Protein AF-A0A1V5AGN4-F1 (afdb_monomer_lite)

Foldseek 3Di:
DVVVVVVVVVVVVPDPDPPQPVVVVVQVQQVVWFDLPDDLVNVQVSVVVVPWPWDRDDAWIWTQDPVRQIKIWGAQPPHGRGIFIGSDPPVPPDDGDDRDDPQQKDFFDFAAADPPPVQVVVLQVQDDPLQDPPPPQLVLQVVSLVSLVVVVWQKKKAKAQPPDVSLIHIWMWTADPVDPRHTWTQTNHPGTDDDSVSRTHRIMGRDSVCCCVVPVCNVVD

Secondary structure (DSSP, 8-state):
-HHHHHHHHHHGGG----S-SHHHHHHHHHHT---TT--HHHHHHHHHHTT-EEEE-SSSEEEE-TTS-EEEEEET-SSTTSEEEESS-TTSSPPPP-PPPTTSEEES-B-EEP--HHHHHHHTTS-PSPSS-TT-HHHHHHHHHHHHHHTT--EEEEEETTHHHHT-EEEEEEE-SSSTTEEEEEETTTEEE--GGGGB-SEEESSGGGHHHH-GGGGG-

Structure (mmCIF, N/CA/C/O backbone):
data_AF-A0A1V5AGN4-F1
#
_entry.id   AF-A0A1V5AGN4-F1
#
loop_
_atom_site.group_PDB
_atom_site.id
_atom_site.type_symbol
_atom_site.label_atom_id
_atom_site.label_alt_id
_atom_site.label_comp_id
_atom_site.label_asym_id
_atom_site.label_entity_id
_atom_site.label_seq_id
_atom_site.pdbx_PDB_ins_code
_atom_site.Cartn_x
_atom_site.Cartn_y
_atom_site.Cartn_z
_atom_site.occupancy
_atom_site.B_iso_or_equiv
_atom_site.auth_seq_id
_atom_site.auth_comp_id
_atom_site.auth_asym_id
_atom_site.auth_atom_id
_atom_site.pdbx_PDB_model_num
ATOM 1 N N . MET A 1 1 ? -26.025 30.180 -28.715 1.00 48.62 1 MET A N 1
ATOM 2 C CA . MET A 1 1 ? -25.976 28.930 -27.917 1.00 48.62 1 MET A CA 1
ATOM 3 C C . MET A 1 1 ? -25.219 27.765 -28.572 1.00 48.62 1 MET A C 1
ATOM 5 O O . MET A 1 1 ? -24.959 26.801 -27.875 1.00 48.62 1 MET A O 1
ATOM 9 N N . LYS A 1 2 ? -24.817 27.816 -29.857 1.00 41.62 2 LYS A N 1
ATOM 10 C CA . LYS A 1 2 ? -24.057 26.714 -30.495 1.00 41.62 2 LYS A CA 1
ATOM 11 C C . LYS A 1 2 ? -22.531 26.795 -30.300 1.00 41.62 2 LYS A C 1
ATOM 13 O O . LYS A 1 2 ? -21.886 25.765 -30.193 1.00 41.62 2 LYS A O 1
ATOM 18 N N . ALA A 1 3 ? -21.967 28.001 -30.183 1.00 48.69 3 ALA A N 1
ATOM 19 C CA . ALA A 1 3 ? -20.520 28.193 -30.016 1.00 48.69 3 ALA A CA 1
ATOM 20 C C . ALA A 1 3 ? -19.990 27.753 -28.634 1.00 48.69 3 ALA A C 1
ATOM 22 O O . ALA A 1 3 ? -18.907 27.189 -28.545 1.00 48.69 3 ALA A O 1
ATOM 23 N N . ALA A 1 4 ? -20.777 27.940 -27.566 1.00 50.78 4 ALA A N 1
ATOM 24 C CA . ALA A 1 4 ? -20.391 27.530 -26.212 1.00 50.78 4 ALA A CA 1
ATOM 25 C C . ALA A 1 4 ? -20.330 25.998 -26.050 1.00 50.78 4 ALA A C 1
ATOM 27 O O . ALA A 1 4 ? -19.447 25.489 -25.372 1.00 50.78 4 ALA A O 1
ATOM 28 N N . ALA A 1 5 ? -21.219 25.260 -26.725 1.00 51.66 5 ALA A N 1
ATOM 29 C CA . ALA A 1 5 ? -21.225 23.797 -26.698 1.00 51.66 5 ALA A CA 1
ATOM 30 C C . ALA A 1 5 ? -20.001 23.185 -27.407 1.00 51.66 5 ALA A C 1
ATOM 32 O O . ALA A 1 5 ? -19.501 22.149 -26.984 1.00 51.66 5 ALA A O 1
ATOM 33 N N . ILE A 1 6 ? -19.487 23.848 -28.450 1.00 52.97 6 ILE A N 1
ATOM 34 C CA . ILE A 1 6 ? -18.295 23.397 -29.185 1.00 52.97 6 ILE A CA 1
ATOM 35 C C . ILE A 1 6 ? -17.024 23.631 -28.354 1.00 52.97 6 ILE A C 1
ATOM 37 O O . ILE A 1 6 ? -16.138 22.782 -28.345 1.00 52.97 6 ILE A O 1
ATOM 41 N N . LEU A 1 7 ? -16.953 24.732 -27.595 1.00 50.25 7 LEU A N 1
ATOM 42 C CA . LEU A 1 7 ? -15.796 25.025 -26.742 1.00 50.25 7 LEU A CA 1
ATOM 43 C C . LEU A 1 7 ? -15.669 24.049 -25.556 1.00 50.25 7 LEU A C 1
ATOM 45 O O . LEU A 1 7 ? -14.560 23.658 -25.205 1.00 50.25 7 LEU A O 1
ATOM 49 N N . VAL A 1 8 ? -16.795 23.611 -24.979 1.00 55.81 8 VAL A N 1
ATOM 50 C CA . VAL A 1 8 ? -16.820 22.601 -23.902 1.00 55.81 8 VAL A CA 1
ATOM 51 C C . VAL A 1 8 ? -16.402 21.217 -24.417 1.00 55.81 8 VAL A C 1
ATOM 53 O O . VAL A 1 8 ? -15.710 20.489 -23.712 1.00 55.81 8 VAL A O 1
ATOM 56 N N . LEU A 1 9 ? -16.749 20.873 -25.663 1.00 44.41 9 LEU A N 1
ATOM 57 C CA . LEU A 1 9 ? -16.369 19.593 -26.269 1.00 44.41 9 LEU A CA 1
ATOM 58 C C . LEU A 1 9 ? -14.861 19.508 -26.569 1.00 44.41 9 LEU A C 1
ATOM 60 O O . LEU A 1 9 ? -14.274 18.441 -26.444 1.00 44.41 9 LEU A O 1
ATOM 64 N N . ILE A 1 10 ? -14.224 20.633 -26.915 1.00 53.59 10 ILE A N 1
ATOM 65 C CA . ILE A 1 10 ? -12.774 20.698 -27.165 1.00 53.59 10 ILE A CA 1
ATOM 66 C C . ILE A 1 10 ? -11.984 20.612 -25.851 1.00 53.59 10 ILE A C 1
ATOM 68 O O . ILE A 1 10 ? -10.941 19.970 -25.814 1.00 53.59 10 ILE A O 1
ATOM 72 N N . PHE A 1 11 ? -12.492 21.185 -24.755 1.00 45.25 11 PHE A N 1
ATOM 73 C CA . PHE A 1 11 ? -11.824 21.124 -23.447 1.00 45.25 11 PHE A CA 1
ATOM 74 C C . PHE A 1 11 ? -11.845 19.717 -22.819 1.00 45.25 11 PHE A C 1
ATOM 76 O O . PHE A 1 11 ? -10.949 19.374 -22.053 1.00 45.25 11 PHE A O 1
ATOM 83 N N . LEU A 1 12 ? -12.824 18.878 -23.180 1.00 44.38 12 LEU A N 1
ATOM 84 C CA . LEU A 1 12 ? -12.911 17.477 -22.742 1.00 44.38 12 LEU A CA 1
ATOM 85 C C . LEU A 1 12 ? -11.921 16.544 -23.461 1.00 44.38 12 LEU A C 1
ATOM 87 O O . LEU A 1 12 ? -11.665 15.449 -22.969 1.00 44.38 12 LEU A O 1
ATOM 91 N N . LEU A 1 13 ? -11.343 16.968 -24.591 1.00 40.75 13 LEU A N 1
ATOM 92 C CA . LEU A 1 13 ? -10.342 16.193 -25.340 1.00 40.75 13 LEU A CA 1
ATOM 93 C C . LEU A 1 13 ? -8.904 16.405 -24.833 1.00 40.75 13 LEU A C 1
ATOM 95 O O . LEU A 1 13 ? -7.994 15.732 -25.303 1.00 40.75 13 LEU A O 1
ATOM 99 N N . PHE A 1 14 ? -8.703 17.309 -23.869 1.00 42.97 14 PHE A N 1
ATOM 100 C CA . PHE A 1 14 ? -7.410 17.573 -23.227 1.00 42.97 14 PHE A CA 1
ATOM 101 C C . PHE A 1 14 ? -7.382 17.120 -21.764 1.00 42.97 14 PHE A C 1
ATOM 103 O O . PHE A 1 14 ? -6.672 17.701 -20.943 1.00 42.97 14 PHE A O 1
ATOM 110 N N . LEU A 1 15 ? -8.155 16.089 -21.412 1.00 38.06 15 LEU A N 1
ATOM 111 C CA . LEU A 1 15 ? -7.886 15.373 -20.171 1.00 38.06 15 LEU A CA 1
ATOM 112 C C . LEU A 1 15 ? -6.571 14.604 -20.366 1.00 38.06 15 LEU A C 1
ATOM 114 O O . LEU A 1 15 ? -6.508 13.781 -21.281 1.00 38.06 15 LEU A O 1
ATOM 118 N N . PRO A 1 16 ? -5.523 14.850 -19.559 1.00 38.59 16 PRO A N 1
ATOM 119 C CA . PRO A 1 16 ? -4.379 13.958 -19.539 1.00 38.59 16 PRO A CA 1
ATOM 120 C C . PRO A 1 16 ? -4.891 12.597 -19.063 1.00 38.59 16 PRO A C 1
ATOM 122 O O . PRO A 1 16 ? -5.257 12.424 -17.899 1.00 38.59 16 PRO A O 1
ATOM 125 N N . VAL A 1 17 ? -4.986 11.646 -19.992 1.00 39.00 17 VAL A N 1
ATOM 126 C CA . VAL A 1 17 ? -5.093 10.232 -19.646 1.00 39.00 17 VAL A CA 1
ATOM 127 C C . VAL A 1 17 ? -3.820 9.909 -18.878 1.00 39.00 17 VAL A C 1
ATOM 129 O O . VAL A 1 17 ? -2.717 10.149 -19.358 1.00 39.00 17 VAL A O 1
ATOM 132 N N . SER A 1 18 ? -3.996 9.463 -17.641 1.00 40.19 18 SER A N 1
ATOM 133 C CA . SER A 1 18 ? -2.929 8.959 -16.786 1.00 40.19 18 SER A CA 1
ATOM 134 C C . SER A 1 18 ? -2.125 7.895 -17.541 1.00 40.19 18 SER A C 1
ATOM 136 O O . SER A 1 18 ? -2.637 6.809 -17.803 1.00 40.19 18 SER A O 1
ATOM 138 N N . ASP A 1 19 ? -0.882 8.226 -17.883 1.00 46.91 19 ASP A N 1
ATOM 139 C CA . ASP A 1 19 ? 0.072 7.407 -18.639 1.00 46.91 19 ASP A CA 1
ATOM 140 C C . ASP A 1 19 ? 0.702 6.339 -17.729 1.00 46.91 19 ASP A C 1
ATOM 142 O O . ASP A 1 19 ? 1.821 6.474 -17.238 1.00 46.91 19 ASP A O 1
ATOM 146 N N . GLY A 1 20 ? -0.100 5.330 -17.386 1.00 49.19 20 GLY A N 1
ATOM 147 C CA . GLY A 1 20 ? 0.348 4.138 -16.655 1.00 49.19 20 GLY A CA 1
ATOM 148 C C . GLY A 1 20 ? -0.384 2.863 -17.080 1.00 49.19 20 GLY A C 1
ATOM 149 O O . GLY A 1 20 ? -0.414 1.891 -16.327 1.00 49.19 20 GLY A O 1
ATOM 150 N N . GLY A 1 21 ? -1.057 2.899 -18.236 1.00 62.41 21 GLY A N 1
ATOM 151 C CA . GLY A 1 21 ? -1.807 1.766 -18.780 1.00 62.41 21 GLY A CA 1
ATOM 152 C C . GLY A 1 21 ? -0.922 0.823 -19.590 1.00 62.41 21 GLY A C 1
ATOM 153 O O . GLY A 1 21 ? -0.909 -0.374 -19.325 1.00 62.41 21 GLY A O 1
ATOM 154 N N . GLU A 1 22 ? -0.135 1.364 -20.525 1.00 74.12 22 GLU A N 1
ATOM 155 C CA . GLU A 1 22 ? 0.628 0.559 -21.487 1.00 74.12 22 GLU A CA 1
ATOM 156 C C . GLU A 1 22 ? 1.729 -0.281 -20.815 1.00 74.12 22 GLU A C 1
ATOM 158 O O . GLU A 1 22 ? 1.924 -1.436 -21.194 1.00 74.12 22 GLU A O 1
ATOM 163 N N . GLU A 1 23 ? 2.401 0.237 -19.777 1.00 79.44 23 GLU A N 1
ATOM 164 C CA . GLU A 1 23 ? 3.402 -0.516 -19.007 1.00 79.44 23 GLU A CA 1
ATOM 165 C C . GLU A 1 23 ? 2.787 -1.666 -18.213 1.00 79.44 23 GLU A C 1
ATOM 167 O O . GLU A 1 23 ? 3.353 -2.758 -18.152 1.00 79.44 23 GLU A O 1
ATOM 172 N N . ASN A 1 24 ? 1.635 -1.421 -17.587 1.00 72.88 24 ASN A N 1
ATOM 173 C CA . ASN A 1 24 ? 0.934 -2.427 -16.801 1.00 72.88 24 ASN A CA 1
ATOM 174 C C . ASN A 1 24 ? 0.349 -3.519 -17.708 1.00 72.88 24 ASN A C 1
ATOM 176 O O . ASN A 1 24 ? 0.437 -4.698 -17.375 1.00 72.88 24 ASN A O 1
ATOM 180 N N . ASP A 1 25 ? -0.191 -3.143 -18.867 1.00 80.12 25 ASP A N 1
ATOM 181 C CA . ASP A 1 25 ? -0.693 -4.086 -19.868 1.00 80.12 25 ASP A CA 1
ATOM 182 C C . ASP A 1 25 ? 0.446 -4.926 -20.462 1.00 80.12 25 ASP A C 1
ATOM 184 O O . ASP A 1 25 ? 0.316 -6.146 -20.581 1.00 80.12 25 ASP A O 1
ATOM 188 N N . LEU A 1 26 ? 1.597 -4.300 -20.742 1.00 83.44 26 LEU A N 1
ATOM 189 C CA . LEU A 1 26 ? 2.798 -4.997 -21.204 1.00 83.44 26 LEU A CA 1
ATOM 190 C C . LEU A 1 26 ? 3.291 -5.990 -20.149 1.00 83.44 26 LEU A C 1
ATOM 192 O O . LEU A 1 26 ? 3.576 -7.142 -20.464 1.00 83.44 26 LEU A O 1
ATOM 196 N N .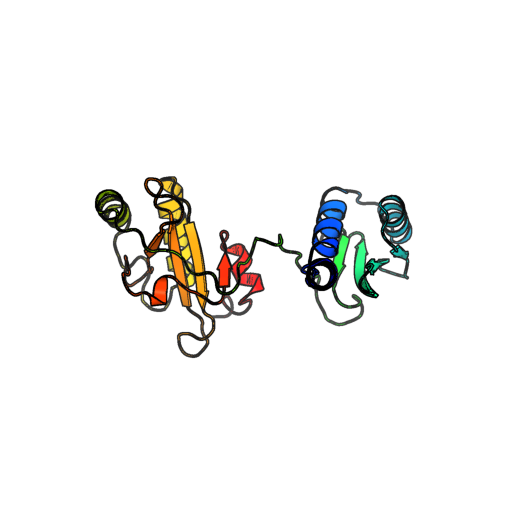 TRP A 1 27 ? 3.338 -5.580 -18.883 1.00 78.38 27 TRP A N 1
ATOM 197 C CA . TRP A 1 27 ? 3.695 -6.471 -17.783 1.00 78.38 27 TRP A CA 1
ATOM 198 C C . TRP A 1 27 ? 2.731 -7.653 -17.645 1.00 78.38 27 TRP A C 1
ATOM 200 O O . TRP A 1 27 ? 3.174 -8.792 -17.506 1.00 78.38 27 TRP A O 1
ATOM 210 N N . LEU A 1 28 ? 1.420 -7.407 -17.710 1.00 74.31 28 LEU A N 1
ATOM 211 C CA . LEU A 1 28 ? 0.413 -8.467 -17.647 1.00 74.31 28 LEU A CA 1
ATOM 212 C C . LEU A 1 28 ? 0.593 -9.469 -18.790 1.00 74.31 28 LEU A C 1
ATOM 214 O O . LEU A 1 28 ? 0.592 -10.676 -18.542 1.00 74.31 28 LEU A O 1
ATOM 218 N N . LEU A 1 29 ? 0.818 -8.979 -20.011 1.00 83.12 29 LEU A N 1
ATOM 219 C CA . LEU A 1 29 ? 1.114 -9.821 -21.167 1.00 83.12 29 LEU A CA 1
ATOM 220 C C . LEU A 1 29 ? 2.362 -10.684 -20.926 1.00 83.12 29 LEU A C 1
ATOM 222 O O . LEU A 1 29 ? 2.303 -11.900 -21.102 1.00 83.12 29 LEU A O 1
ATOM 226 N N . LEU A 1 30 ? 3.461 -10.084 -20.465 1.00 79.94 30 LEU A N 1
ATOM 227 C CA . LEU A 1 30 ? 4.706 -10.799 -20.166 1.00 79.94 30 LEU A CA 1
ATOM 228 C C . LEU A 1 30 ? 4.526 -11.841 -19.059 1.00 79.94 30 LEU A C 1
ATOM 230 O O . LEU A 1 30 ? 5.033 -12.950 -19.174 1.00 79.94 30 LEU A O 1
ATOM 234 N N . SER A 1 31 ? 3.755 -11.519 -18.017 1.00 71.81 31 SER A N 1
ATOM 235 C CA . SER A 1 31 ? 3.466 -12.438 -16.909 1.00 71.81 31 SER A CA 1
ATOM 236 C C . SER A 1 31 ? 2.621 -13.651 -17.320 1.00 71.81 31 SER A C 1
ATOM 238 O O . SER A 1 31 ? 2.609 -14.657 -16.617 1.00 71.81 31 SER A O 1
ATOM 240 N N . SER A 1 32 ? 1.913 -13.565 -18.452 1.00 70.38 32 SER A N 1
ATOM 241 C CA . SER A 1 32 ? 1.103 -14.661 -18.996 1.00 70.38 32 SER A CA 1
ATOM 242 C C . SER A 1 32 ? 1.901 -15.645 -19.858 1.00 70.38 32 SER A C 1
ATOM 244 O O . SER A 1 32 ? 1.383 -16.706 -20.213 1.00 70.38 32 SER A O 1
ATOM 246 N N . TYR A 1 33 ? 3.147 -15.303 -20.197 1.00 70.75 33 TYR A N 1
ATOM 247 C CA . TYR A 1 33 ? 3.995 -16.069 -21.098 1.00 70.75 33 TYR A CA 1
ATOM 248 C C . TYR A 1 33 ? 5.137 -16.736 -20.325 1.00 70.75 33 TYR A C 1
ATOM 250 O O . TYR A 1 33 ? 5.984 -16.059 -19.754 1.00 70.75 33 TYR A O 1
ATOM 258 N N . GLU A 1 34 ? 5.174 -18.072 -20.326 1.00 67.62 34 GLU A N 1
ATOM 259 C CA . GLU A 1 34 ? 6.214 -18.858 -19.654 1.00 67.62 34 GLU A CA 1
ATOM 260 C C . GLU A 1 34 ? 6.979 -19.733 -20.656 1.00 67.62 34 GLU A C 1
ATOM 262 O O . GLU A 1 34 ? 6.555 -20.845 -20.979 1.00 67.62 34 GLU A O 1
ATOM 267 N N . ASP A 1 35 ? 8.142 -19.269 -21.114 1.00 74.56 35 ASP A N 1
ATOM 268 C CA . ASP A 1 35 ? 9.025 -20.051 -21.986 1.00 74.56 35 ASP A CA 1
ATOM 269 C C . ASP A 1 35 ? 10.491 -19.917 -21.553 1.00 74.56 35 ASP A C 1
ATOM 271 O O . ASP A 1 35 ? 11.068 -18.833 -21.561 1.00 74.56 35 ASP A O 1
ATOM 275 N N . ILE A 1 36 ? 11.106 -21.039 -21.163 1.00 71.31 36 ILE A N 1
ATOM 276 C CA . ILE A 1 36 ? 12.513 -21.103 -20.723 1.00 71.31 36 ILE A CA 1
ATOM 277 C C . ILE A 1 36 ? 13.469 -20.848 -21.897 1.00 71.31 36 ILE A C 1
ATOM 279 O O . ILE A 1 36 ? 14.594 -20.404 -21.691 1.00 71.31 36 ILE A O 1
ATOM 283 N N . GLY A 1 37 ? 13.051 -21.178 -23.120 1.00 78.00 37 GLY A N 1
ATOM 284 C CA . GLY A 1 37 ? 13.878 -21.100 -24.321 1.00 78.00 37 GLY A CA 1
ATOM 285 C C . GLY A 1 37 ? 13.802 -19.763 -25.048 1.00 78.00 37 GLY A C 1
ATOM 286 O O . GLY A 1 37 ? 14.464 -19.624 -26.072 1.00 78.00 37 GLY A O 1
ATOM 287 N N . ILE A 1 38 ? 13.012 -18.809 -24.542 1.00 84.44 38 ILE A N 1
ATOM 288 C CA . ILE A 1 38 ? 12.736 -17.554 -25.240 1.00 84.44 38 ILE A CA 1
ATOM 289 C C . ILE A 1 38 ? 14.024 -16.761 -25.493 1.00 84.44 38 ILE A C 1
ATOM 291 O O . ILE A 1 38 ? 14.783 -16.443 -24.572 1.00 84.44 38 ILE A O 1
ATOM 295 N N . THR A 1 39 ? 14.277 -16.449 -26.762 1.00 90.25 39 THR A N 1
ATOM 296 C CA . THR A 1 39 ? 15.366 -15.560 -27.177 1.00 90.25 39 THR A CA 1
ATOM 297 C C . THR A 1 39 ? 14.889 -14.109 -27.274 1.00 90.25 39 THR A C 1
ATOM 299 O O . THR A 1 39 ? 13.696 -13.816 -27.184 1.00 90.25 39 THR A O 1
ATOM 302 N N . VAL A 1 40 ? 15.822 -13.173 -27.469 1.00 91.06 40 VAL A N 1
ATOM 303 C CA . VAL A 1 40 ? 15.494 -11.753 -27.687 1.00 91.06 40 VAL A CA 1
ATOM 304 C C . VAL A 1 40 ? 14.618 -11.573 -28.933 1.00 91.06 40 VAL A C 1
ATOM 306 O O . VAL A 1 40 ? 13.648 -10.816 -28.899 1.00 91.06 40 VAL A O 1
ATOM 309 N N . ASP A 1 41 ? 14.912 -12.312 -30.004 1.00 94.38 41 ASP A N 1
ATOM 310 C CA . ASP A 1 41 ? 14.134 -12.270 -31.243 1.00 94.38 41 ASP A CA 1
ATOM 311 C C . ASP A 1 41 ? 12.729 -12.861 -31.052 1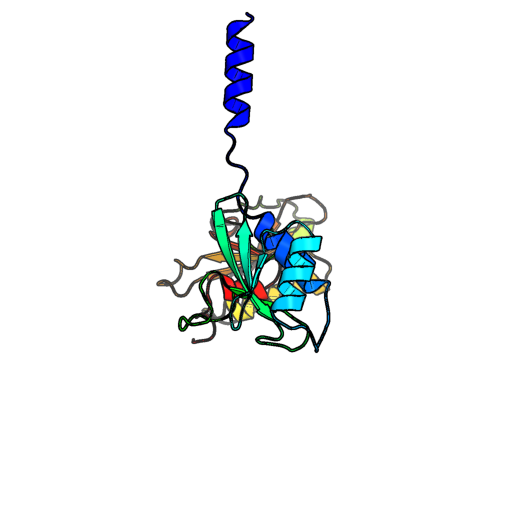.00 94.38 41 ASP A C 1
ATOM 313 O O . ASP A 1 41 ? 11.752 -12.280 -31.527 1.00 94.38 41 ASP A O 1
ATOM 317 N N . ASP A 1 42 ? 12.606 -13.966 -30.306 1.00 90.88 42 ASP A N 1
ATOM 318 C CA . ASP A 1 42 ? 11.306 -14.579 -29.996 1.00 90.88 42 ASP A CA 1
ATOM 319 C C . ASP A 1 42 ? 10.428 -13.635 -29.169 1.00 90.88 42 ASP A C 1
ATOM 321 O O . ASP A 1 42 ? 9.241 -13.475 -29.456 1.00 90.88 42 ASP A O 1
ATOM 325 N N . LEU A 1 43 ? 11.016 -12.969 -28.169 1.00 90.69 43 LEU A N 1
ATOM 326 C CA . LEU A 1 43 ? 10.319 -11.991 -27.339 1.00 90.69 43 LEU A CA 1
ATOM 327 C C . LEU A 1 43 ? 9.871 -10.776 -28.159 1.00 90.69 43 LEU A C 1
ATOM 329 O O . LEU A 1 43 ? 8.720 -10.356 -28.050 1.00 90.69 43 LEU A O 1
ATOM 333 N N . ALA A 1 44 ? 10.743 -10.228 -29.010 1.00 93.69 44 ALA A N 1
ATOM 334 C CA . ALA A 1 44 ? 10.387 -9.108 -29.877 1.00 93.69 44 ALA A CA 1
ATOM 335 C C . ALA A 1 44 ? 9.265 -9.487 -30.855 1.00 93.69 44 ALA A C 1
ATOM 337 O O . ALA A 1 44 ? 8.309 -8.729 -31.027 1.00 93.69 44 ALA A O 1
ATOM 338 N N . PHE A 1 45 ? 9.337 -10.683 -31.444 1.00 92.81 45 PHE A N 1
ATOM 339 C CA . PHE A 1 45 ? 8.289 -11.205 -32.314 1.00 92.81 45 PHE A CA 1
ATOM 340 C C . PHE A 1 45 ? 6.964 -11.386 -31.565 1.00 92.81 45 PHE A C 1
ATOM 342 O O . PHE A 1 45 ? 5.925 -10.912 -32.028 1.00 92.81 45 PHE A O 1
ATOM 349 N N . PHE A 1 46 ? 6.991 -12.011 -30.385 1.00 90.75 46 PHE A N 1
ATOM 350 C CA . PHE A 1 46 ? 5.820 -12.171 -29.526 1.00 90.75 46 PHE A CA 1
ATOM 351 C C . PHE A 1 46 ? 5.155 -10.819 -29.244 1.00 90.75 46 PHE A C 1
ATOM 353 O O . PHE A 1 46 ? 3.961 -10.657 -29.492 1.00 90.75 46 PHE A O 1
ATOM 360 N N . LEU A 1 47 ? 5.922 -9.816 -28.828 1.00 92.06 47 LEU A N 1
ATOM 361 C CA . LEU A 1 47 ? 5.410 -8.479 -28.531 1.00 92.06 47 LEU A CA 1
ATOM 362 C C . LEU A 1 47 ? 4.835 -7.777 -29.765 1.00 92.06 47 LEU A C 1
ATOM 364 O O . LEU A 1 47 ? 3.738 -7.218 -29.696 1.00 92.06 47 LEU A O 1
ATOM 368 N N . ALA A 1 48 ? 5.512 -7.878 -30.911 1.00 93.06 48 ALA A N 1
ATOM 369 C CA . ALA A 1 48 ? 5.025 -7.331 -32.174 1.00 93.06 48 ALA A CA 1
ATOM 370 C C . ALA A 1 48 ? 3.683 -7.956 -32.593 1.00 93.06 48 ALA A C 1
ATOM 372 O O . ALA A 1 48 ? 2.775 -7.248 -33.031 1.00 93.06 48 ALA A O 1
ATOM 373 N N . THR A 1 49 ? 3.506 -9.268 -32.398 1.00 90.62 49 THR A N 1
ATOM 374 C CA . THR A 1 49 ? 2.220 -9.939 -32.676 1.00 90.62 49 THR A CA 1
ATOM 375 C C . THR A 1 49 ? 1.092 -9.528 -31.725 1.00 90.62 49 THR A C 1
ATOM 377 O O . THR A 1 49 ? -0.077 -9.698 -32.067 1.00 90.62 49 THR A O 1
ATOM 380 N N . HIS A 1 50 ? 1.427 -8.925 -30.582 1.00 88.56 50 HIS A N 1
ATOM 381 C CA . HIS A 1 50 ? 0.477 -8.367 -29.617 1.00 88.56 50 HIS A CA 1
ATOM 382 C C . HIS A 1 50 ? 0.334 -6.840 -29.730 1.00 88.56 50 HIS A C 1
ATOM 384 O O . HIS A 1 50 ? -0.305 -6.217 -28.886 1.00 88.56 50 HIS A O 1
ATOM 390 N N . GLY A 1 51 ? 0.868 -6.237 -30.798 1.00 88.81 51 GLY A N 1
ATOM 391 C CA . GLY A 1 51 ? 0.647 -4.828 -31.131 1.00 88.81 51 GLY A CA 1
ATOM 392 C C . GLY A 1 51 ? 1.639 -3.844 -30.511 1.00 88.81 51 GLY A C 1
ATOM 393 O O . GLY A 1 51 ? 1.419 -2.639 -30.624 1.00 88.81 51 GLY A O 1
ATOM 394 N N . TYR A 1 52 ? 2.724 -4.323 -29.899 1.00 91.25 52 TYR A N 1
ATOM 395 C CA . TYR A 1 52 ? 3.794 -3.468 -29.384 1.00 91.25 52 TYR A CA 1
ATOM 396 C C . TYR A 1 52 ? 4.851 -3.168 -30.457 1.00 91.25 52 TYR A C 1
ATOM 398 O O . TYR A 1 52 ? 5.221 -4.040 -31.243 1.00 91.25 52 TYR A O 1
ATOM 406 N N . ASP A 1 53 ? 5.378 -1.941 -30.466 1.00 94.56 53 ASP A N 1
ATOM 407 C CA . ASP A 1 53 ? 6.550 -1.563 -31.269 1.00 94.56 53 ASP A CA 1
ATOM 408 C C . ASP A 1 53 ? 7.816 -2.072 -30.568 1.00 94.56 53 ASP A C 1
ATOM 410 O O . ASP A 1 53 ? 8.408 -1.382 -29.737 1.00 94.56 53 ASP A O 1
ATOM 414 N N . ALA A 1 54 ? 8.158 -3.332 -30.840 1.00 94.88 54 ALA A N 1
ATOM 415 C CA . ALA A 1 54 ? 9.238 -4.058 -30.187 1.00 94.88 54 ALA A CA 1
ATOM 416 C C . ALA A 1 54 ? 10.412 -4.284 -31.148 1.00 94.88 54 ALA A C 1
ATOM 418 O O . ALA A 1 54 ? 10.270 -4.927 -32.188 1.00 94.88 54 ALA A O 1
ATOM 419 N N . THR A 1 55 ? 11.588 -3.778 -30.782 1.00 95.81 55 THR A N 1
ATOM 420 C CA . THR A 1 55 ? 12.826 -3.927 -31.555 1.00 95.81 55 THR A CA 1
ATOM 421 C C . THR A 1 55 ? 13.831 -4.769 -30.768 1.00 95.81 55 THR A C 1
ATOM 423 O O . THR A 1 55 ? 14.197 -4.380 -29.654 1.00 95.81 55 THR A O 1
ATOM 426 N N . PRO A 1 56 ? 14.306 -5.905 -31.309 1.00 95.00 56 PRO A N 1
ATOM 427 C CA . PRO A 1 56 ? 15.338 -6.691 -30.651 1.00 95.00 56 PRO A CA 1
ATOM 428 C C . PRO A 1 56 ? 16.677 -5.942 -30.689 1.00 95.00 56 PRO A C 1
ATOM 430 O O . PRO A 1 56 ? 17.077 -5.392 -31.717 1.00 95.00 56 PRO A O 1
ATOM 433 N N . SER A 1 57 ? 17.371 -5.929 -29.557 1.00 90.12 57 SER A N 1
ATOM 434 C CA . SER A 1 57 ? 18.777 -5.537 -29.434 1.00 90.12 57 SER A CA 1
ATOM 435 C C . SER A 1 57 ? 19.625 -6.777 -29.137 1.00 90.12 57 SER A C 1
ATOM 437 O O . SER A 1 57 ? 19.162 -7.904 -29.274 1.00 90.12 57 SER A O 1
ATOM 439 N N . ARG A 1 58 ? 20.897 -6.600 -28.762 1.00 85.12 58 ARG A N 1
ATOM 440 C CA . ARG A 1 58 ? 21.802 -7.732 -28.524 1.00 85.12 58 ARG A CA 1
ATOM 441 C C . ARG A 1 58 ? 21.310 -8.655 -27.403 1.00 85.12 58 ARG A C 1
ATOM 443 O O . ARG A 1 58 ? 21.226 -9.858 -27.615 1.00 85.12 58 ARG A O 1
ATOM 450 N N . ASP A 1 59 ? 20.981 -8.076 -26.249 1.00 85.81 59 ASP A N 1
ATOM 451 C CA . ASP A 1 59 ? 20.687 -8.826 -25.018 1.00 85.81 59 ASP A CA 1
ATOM 452 C C . ASP A 1 59 ? 19.314 -8.465 -24.403 1.00 85.81 59 ASP A C 1
ATOM 454 O O . ASP A 1 59 ? 18.941 -8.981 -23.353 1.00 85.81 59 ASP A O 1
ATOM 458 N N . TYR A 1 60 ? 18.547 -7.580 -25.046 1.00 89.56 60 TYR A N 1
ATOM 459 C CA . TYR A 1 60 ? 17.236 -7.109 -24.584 1.00 89.56 60 TYR A CA 1
ATOM 460 C C . TYR A 1 60 ? 16.357 -6.668 -25.759 1.00 89.56 60 TYR A C 1
ATOM 462 O O . TYR A 1 60 ? 16.846 -6.441 -26.864 1.00 89.56 60 TYR A O 1
ATOM 470 N N . VAL A 1 61 ? 15.058 -6.509 -25.521 1.00 93.06 61 VAL A N 1
ATOM 471 C CA . VAL A 1 61 ? 14.093 -5.927 -26.463 1.00 93.06 61 VAL A CA 1
ATOM 472 C C . VAL A 1 61 ? 13.752 -4.513 -26.016 1.00 93.06 61 VAL A C 1
ATOM 474 O O . VAL A 1 61 ? 13.415 -4.308 -24.854 1.00 93.06 61 VAL A O 1
ATOM 477 N N . THR A 1 62 ? 13.801 -3.547 -26.927 1.00 94.12 62 THR A N 1
ATOM 478 C CA . THR A 1 62 ? 13.275 -2.197 -26.690 1.00 94.12 62 THR A CA 1
ATOM 479 C C . THR A 1 62 ? 11.822 -2.154 -27.130 1.00 94.12 62 THR A C 1
ATOM 481 O O . THR A 1 62 ? 11.523 -2.484 -28.276 1.00 94.12 62 THR A O 1
ATOM 484 N N . VAL A 1 63 ? 10.925 -1.724 -26.249 1.00 92.94 63 VAL A N 1
ATOM 485 C CA . VAL A 1 63 ? 9.520 -1.467 -26.568 1.00 92.94 63 VAL A CA 1
ATOM 486 C C . VAL A 1 63 ? 9.267 0.028 -26.502 1.00 92.94 63 VAL A C 1
ATOM 488 O O . VAL A 1 63 ? 9.526 0.655 -25.475 1.00 92.94 63 VAL A O 1
ATOM 491 N N . ARG A 1 64 ? 8.751 0.601 -27.589 1.00 93.12 64 ARG A N 1
ATOM 492 C CA . ARG A 1 64 ? 8.371 2.012 -27.654 1.00 93.12 64 ARG A CA 1
ATOM 493 C C . ARG A 1 64 ? 6.855 2.156 -27.574 1.00 93.12 64 ARG A C 1
ATOM 495 O O . ARG A 1 64 ? 6.128 1.668 -28.436 1.00 93.12 64 ARG A O 1
ATOM 502 N N . PHE A 1 65 ? 6.383 2.850 -26.549 1.00 88.12 65 PHE A N 1
ATOM 503 C CA . PHE A 1 65 ? 4.966 3.151 -26.368 1.00 88.12 65 PHE A CA 1
ATOM 504 C C . PHE A 1 65 ? 4.502 4.290 -27.270 1.00 88.12 65 PHE A C 1
ATOM 506 O O . PHE A 1 65 ? 5.304 5.048 -27.831 1.00 88.12 65 PHE A O 1
ATOM 513 N N . GLN A 1 66 ? 3.183 4.458 -27.379 1.00 83.19 66 GLN A N 1
ATOM 514 C CA . GLN A 1 66 ? 2.602 5.547 -28.174 1.00 83.19 66 GLN A CA 1
ATOM 515 C C . GLN A 1 66 ? 3.038 6.926 -27.661 1.00 83.19 66 GLN A C 1
ATOM 517 O O . GLN A 1 66 ? 3.245 7.848 -28.455 1.00 83.19 66 GLN A O 1
ATOM 522 N N . SER A 1 67 ? 3.275 7.037 -26.350 1.00 79.06 67 SER A N 1
ATOM 523 C CA . SER A 1 67 ? 3.819 8.221 -25.676 1.00 79.06 67 SER A CA 1
ATOM 524 C C . SER A 1 67 ? 5.279 8.543 -26.031 1.00 79.06 67 SER A C 1
ATOM 526 O O . SER A 1 67 ? 5.821 9.522 -25.524 1.00 79.06 67 SER A O 1
ATOM 528 N N . GLN A 1 68 ? 5.921 7.762 -26.914 1.00 85.00 68 GLN A N 1
ATOM 529 C CA . GLN A 1 68 ? 7.357 7.811 -27.240 1.00 85.00 68 GLN A CA 1
ATOM 530 C C . GLN A 1 68 ? 8.277 7.426 -26.074 1.00 85.00 68 GLN A C 1
ATOM 532 O O . GLN A 1 68 ? 9.497 7.517 -26.199 1.00 85.00 68 GLN A O 1
ATOM 537 N N . LYS A 1 69 ? 7.713 6.976 -24.951 1.00 84.62 69 LYS A N 1
ATOM 538 C CA . LYS A 1 69 ? 8.476 6.380 -23.862 1.00 84.62 69 LYS A CA 1
ATOM 539 C C . LYS A 1 69 ? 8.995 5.011 -24.293 1.00 84.62 69 LYS A C 1
ATOM 541 O O . LYS A 1 69 ? 8.265 4.230 -24.899 1.00 84.62 69 LYS A O 1
ATOM 546 N N . GLU A 1 70 ? 10.248 4.731 -23.964 1.00 90.25 70 GLU A N 1
ATOM 547 C CA . GLU A 1 70 ? 10.891 3.446 -24.228 1.00 90.25 70 GLU A CA 1
ATOM 548 C C . GLU A 1 70 ? 11.074 2.673 -22.926 1.00 90.25 70 GLU A C 1
ATOM 550 O O . GLU A 1 70 ? 11.401 3.249 -21.886 1.00 90.25 70 GLU A O 1
ATOM 555 N N . VAL A 1 71 ? 10.862 1.364 -22.998 1.00 88.81 71 VAL A N 1
ATOM 556 C CA . VAL A 1 71 ? 11.158 0.411 -21.927 1.00 88.81 71 VAL A CA 1
ATOM 557 C C . VAL A 1 71 ? 11.919 -0.769 -22.501 1.00 88.81 71 VAL A C 1
ATOM 559 O O . VAL A 1 71 ? 11.878 -1.027 -23.705 1.00 88.81 71 VAL A O 1
ATOM 562 N N . TYR A 1 72 ? 12.630 -1.482 -21.642 1.00 89.81 72 TYR A N 1
ATOM 563 C CA . TYR A 1 72 ? 13.547 -2.533 -22.056 1.00 89.81 72 TYR A CA 1
ATOM 564 C C . TYR A 1 72 ? 13.157 -3.837 -21.381 1.00 89.81 72 TYR A C 1
ATOM 566 O O . TYR A 1 72 ? 12.748 -3.837 -20.221 1.00 89.81 72 TYR A O 1
ATOM 574 N N . LEU A 1 73 ? 13.260 -4.944 -22.109 1.00 89.06 73 LEU A N 1
ATOM 575 C CA . LEU A 1 73 ? 12.862 -6.264 -21.640 1.00 89.06 73 LEU A CA 1
ATOM 576 C C . LEU A 1 73 ? 13.997 -7.265 -21.837 1.00 89.06 73 LEU A C 1
ATOM 578 O O . LEU A 1 73 ? 14.436 -7.477 -22.967 1.00 89.06 73 LEU A O 1
ATOM 582 N N . THR A 1 74 ? 14.442 -7.912 -20.763 1.00 88.50 74 THR A N 1
ATOM 583 C CA . THR A 1 74 ? 15.484 -8.949 -20.832 1.00 88.50 74 THR A CA 1
ATOM 584 C C . THR A 1 74 ? 14.836 -10.325 -20.710 1.00 88.50 74 THR A C 1
ATOM 586 O O . THR A 1 74 ? 14.312 -10.635 -19.637 1.00 88.50 74 THR A O 1
ATOM 589 N N . PRO A 1 75 ? 14.844 -11.164 -21.763 1.00 86.25 75 PRO A N 1
ATOM 590 C CA . PRO A 1 75 ? 14.313 -12.520 -21.672 1.00 86.25 75 PRO A CA 1
ATOM 591 C C . PRO A 1 75 ? 15.131 -13.346 -20.675 1.00 86.25 75 PRO A C 1
ATOM 593 O O . PRO A 1 75 ? 16.358 -13.271 -20.671 1.00 86.25 75 PRO A O 1
ATOM 596 N N . ASN A 1 76 ? 14.462 -14.164 -19.859 1.00 76.81 76 ASN A N 1
ATOM 597 C CA . ASN A 1 76 ? 15.101 -15.017 -18.852 1.00 76.81 76 ASN A CA 1
ATOM 598 C C . ASN A 1 76 ? 16.059 -14.251 -17.916 1.00 76.81 76 ASN A C 1
ATOM 600 O O . ASN A 1 76 ? 17.165 -14.724 -17.658 1.00 76.81 76 ASN A O 1
ATOM 604 N N . GLY A 1 77 ? 15.649 -13.070 -17.441 1.00 72.62 77 GLY A N 1
ATOM 605 C CA . GLY A 1 77 ? 16.448 -12.223 -16.551 1.00 72.62 77 GLY A CA 1
ATOM 606 C C . GLY A 1 77 ? 16.613 -12.803 -15.137 1.00 72.62 77 GLY A C 1
ATOM 607 O O . GLY A 1 77 ? 17.174 -13.880 -14.941 1.00 72.62 77 GLY A O 1
ATOM 608 N N . GLY A 1 78 ? 16.122 -12.105 -14.113 1.00 62.59 78 GLY A N 1
ATOM 609 C CA . GLY A 1 78 ? 16.238 -12.498 -12.706 1.00 62.59 78 GLY A CA 1
ATOM 610 C C . GLY A 1 78 ? 15.599 -13.853 -12.374 1.00 62.59 78 GLY A C 1
ATOM 611 O O . GLY A 1 78 ? 15.941 -14.462 -11.358 1.00 62.59 78 GLY A O 1
ATOM 612 N N . ALA A 1 79 ? 14.709 -14.353 -13.235 1.00 58.16 79 ALA A N 1
ATOM 613 C CA . ALA A 1 79 ? 14.174 -15.707 -13.191 1.00 58.16 79 ALA A CA 1
ATOM 614 C C . ALA A 1 79 ? 13.965 -16.267 -14.610 1.00 58.16 79 ALA A C 1
ATOM 616 O O . ALA A 1 79 ? 13.491 -15.572 -15.508 1.00 58.16 79 ALA A O 1
ATOM 617 N N . ALA A 1 80 ? 14.269 -17.555 -14.802 1.00 56.09 80 ALA A N 1
ATOM 618 C CA . ALA A 1 80 ? 13.932 -18.267 -16.035 1.00 56.09 80 ALA A CA 1
ATOM 619 C C . ALA A 1 80 ? 12.413 -18.251 -16.278 1.00 56.09 80 ALA A C 1
ATOM 621 O O . ALA A 1 80 ? 11.647 -18.370 -15.321 1.00 56.09 80 ALA A O 1
ATOM 622 N N . ARG A 1 81 ? 12.000 -18.204 -17.554 1.00 58.81 81 ARG A N 1
ATOM 623 C CA . ARG A 1 81 ? 10.603 -18.116 -18.044 1.00 58.81 81 ARG A CA 1
ATOM 624 C C . ARG A 1 81 ? 9.954 -16.742 -17.982 1.00 58.81 81 ARG A C 1
ATOM 626 O O . ARG A 1 81 ? 8.836 -16.622 -18.464 1.00 58.81 81 ARG A O 1
ATOM 633 N N . LEU A 1 82 ? 10.613 -15.735 -17.415 1.00 66.56 82 LEU A N 1
ATOM 634 C CA . LEU A 1 82 ? 10.082 -14.376 -17.322 1.00 66.56 82 LEU A CA 1
ATOM 635 C C . LEU A 1 82 ? 10.982 -13.397 -18.071 1.00 66.56 82 LEU A C 1
ATOM 637 O O . LEU A 1 82 ? 12.185 -13.622 -18.213 1.00 66.56 82 LEU A O 1
ATOM 641 N N . ALA A 1 83 ? 10.392 -12.297 -18.532 1.00 78.38 83 ALA A N 1
ATOM 642 C CA . ALA A 1 83 ? 11.151 -11.144 -18.987 1.00 78.38 83 ALA A CA 1
ATOM 643 C C . ALA A 1 83 ? 11.290 -10.137 -17.839 1.00 78.38 83 ALA A C 1
ATOM 645 O O . ALA A 1 83 ? 10.289 -9.726 -17.248 1.00 78.38 83 ALA A O 1
ATOM 646 N N . ASP A 1 84 ? 12.519 -9.719 -17.544 1.00 79.00 84 ASP A N 1
ATOM 647 C CA . ASP A 1 84 ? 12.748 -8.586 -16.650 1.00 79.00 84 ASP A CA 1
ATOM 648 C C . ASP A 1 84 ? 12.380 -7.296 -17.372 1.00 79.00 84 ASP A C 1
ATOM 650 O O . ASP A 1 84 ? 12.792 -7.090 -18.512 1.00 79.00 84 ASP A O 1
ATOM 654 N N . PHE A 1 85 ? 11.642 -6.421 -16.697 1.00 82.00 85 PHE A N 1
ATOM 655 C CA . PHE A 1 85 ? 11.249 -5.115 -17.214 1.00 82.00 85 PHE A CA 1
ATOM 656 C C . PHE A 1 85 ? 12.190 -4.032 -16.699 1.00 82.00 85 PHE A C 1
ATOM 658 O O . PHE A 1 85 ? 12.493 -4.004 -15.511 1.00 82.00 85 PHE A O 1
ATOM 665 N N . TRP A 1 86 ? 12.606 -3.096 -17.546 1.00 83.31 86 TRP A N 1
ATOM 666 C CA . TRP A 1 86 ? 13.522 -2.020 -17.179 1.00 83.31 86 TRP A CA 1
ATOM 667 C C . TRP A 1 86 ? 13.054 -0.679 -17.748 1.00 83.31 86 TRP A C 1
ATOM 669 O O . TRP A 1 86 ? 12.617 -0.597 -18.895 1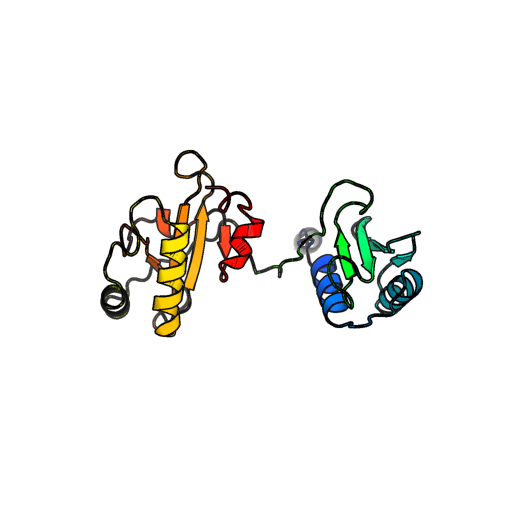.00 83.31 86 TRP A O 1
ATOM 679 N N . MET A 1 87 ? 13.175 0.387 -16.953 1.00 79.56 87 MET A N 1
ATOM 680 C CA . MET A 1 87 ? 12.939 1.770 -17.407 1.00 79.56 87 MET A CA 1
ATOM 681 C C . MET A 1 87 ? 14.169 2.392 -18.082 1.00 79.56 87 MET A C 1
ATOM 683 O O . MET A 1 87 ? 14.057 3.369 -18.815 1.00 79.56 87 MET A O 1
ATOM 687 N N . ASP A 1 88 ? 15.342 1.815 -17.839 1.00 80.50 88 ASP A N 1
ATOM 688 C CA . ASP A 1 88 ? 16.624 2.194 -18.418 1.00 80.50 88 ASP A CA 1
ATOM 689 C C . ASP A 1 88 ? 17.258 0.966 -19.086 1.00 80.50 88 ASP A C 1
ATOM 691 O O . ASP A 1 88 ? 16.958 -0.157 -18.676 1.00 80.50 88 ASP A O 1
ATOM 695 N N . PRO A 1 89 ? 18.158 1.142 -20.072 1.00 80.25 89 PRO A N 1
ATOM 696 C CA . PRO A 1 89 ? 18.876 0.018 -20.655 1.00 80.25 89 PRO A CA 1
ATOM 697 C C . PRO A 1 89 ? 19.600 -0.801 -19.569 1.00 80.25 89 PRO A C 1
ATOM 699 O O . PRO A 1 89 ? 20.298 -0.201 -18.743 1.00 80.25 89 PRO A O 1
ATOM 702 N N . PRO A 1 90 ? 19.512 -2.144 -19.591 1.00 71.06 90 PRO A N 1
ATOM 703 C CA . PRO A 1 90 ? 20.089 -3.028 -18.565 1.00 71.06 90 PRO A CA 1
ATOM 704 C C . PRO A 1 90 ? 21.629 -3.022 -18.515 1.00 71.06 90 PRO A C 1
ATOM 706 O O . PRO A 1 90 ? 22.228 -3.639 -17.643 1.00 71.06 90 PRO A O 1
ATOM 709 N N . GLU A 1 91 ? 22.285 -2.320 -19.443 1.00 70.69 91 GLU A N 1
ATOM 710 C CA . GLU A 1 91 ? 23.731 -2.055 -19.433 1.00 70.69 91 GLU A CA 1
ATOM 711 C C . GLU A 1 91 ? 24.140 -0.972 -18.414 1.00 70.69 91 GLU A C 1
ATOM 713 O O . GLU A 1 91 ? 25.326 -0.801 -18.134 1.00 70.69 91 GLU A O 1
ATOM 718 N N . LYS A 1 92 ? 23.179 -0.216 -17.869 1.00 62.66 92 LYS A N 1
ATOM 719 C CA . LYS A 1 92 ? 23.403 0.698 -16.741 1.00 62.66 92 LYS A CA 1
ATOM 720 C C . LYS A 1 92 ? 23.288 -0.107 -15.442 1.00 62.66 92 LYS A C 1
ATOM 722 O O . LYS A 1 92 ? 22.458 -1.003 -15.383 1.00 62.66 92 LYS A O 1
ATOM 727 N N . ASP A 1 93 ? 24.030 0.250 -14.387 1.00 58.25 93 ASP A N 1
ATOM 728 C CA . ASP A 1 93 ? 24.019 -0.404 -13.052 1.00 58.25 93 ASP A CA 1
ATOM 729 C C . ASP A 1 93 ? 22.644 -0.393 -12.317 1.00 58.25 93 ASP A C 1
ATOM 731 O O . ASP A 1 93 ? 22.567 -0.574 -11.100 1.00 58.25 93 ASP A O 1
ATOM 735 N N . ALA A 1 94 ? 21.540 -0.131 -13.020 1.00 59.25 94 ALA A N 1
ATOM 736 C CA . ALA A 1 94 ? 20.183 -0.279 -12.524 1.00 59.25 94 ALA A CA 1
ATOM 737 C C . ALA A 1 94 ? 19.826 -1.768 -12.358 1.00 59.25 94 ALA A C 1
ATOM 739 O O . ALA A 1 94 ? 20.434 -2.634 -12.976 1.00 59.25 94 ALA A O 1
ATOM 740 N N . GLY A 1 95 ? 18.841 -2.066 -11.508 1.00 61.03 95 GLY A N 1
ATOM 741 C CA . GLY A 1 95 ? 18.206 -3.385 -11.398 1.00 61.03 95 GLY A CA 1
ATOM 742 C C . GLY A 1 95 ? 16.849 -3.419 -12.118 1.00 61.03 95 GLY A C 1
ATOM 743 O O . GLY A 1 95 ? 16.349 -2.363 -12.519 1.00 61.03 95 GLY A O 1
ATOM 744 N N . PRO A 1 96 ? 16.220 -4.601 -12.262 1.00 63.12 96 PRO A N 1
ATOM 745 C CA . PRO A 1 96 ? 14.932 -4.722 -12.933 1.00 63.12 96 PRO A CA 1
ATOM 746 C C . PRO A 1 96 ? 13.849 -3.926 -12.193 1.00 63.12 96 PRO A C 1
ATOM 748 O O . PRO A 1 96 ? 13.772 -3.901 -10.962 1.00 63.12 96 PRO A O 1
ATOM 751 N N . THR A 1 97 ? 12.989 -3.264 -12.961 1.00 62.75 97 THR A N 1
ATOM 752 C CA . THR A 1 97 ? 11.838 -2.504 -12.473 1.00 62.75 97 THR A CA 1
ATOM 753 C C . THR A 1 97 ? 10.722 -3.457 -12.057 1.00 62.75 97 THR A C 1
ATOM 755 O O . THR A 1 97 ? 10.203 -4.226 -12.863 1.00 62.75 97 THR A O 1
ATOM 758 N N . LYS A 1 98 ? 10.291 -3.374 -10.795 1.00 61.16 98 LYS A N 1
ATOM 759 C CA . LYS A 1 98 ? 9.061 -4.035 -10.342 1.00 61.16 98 LYS A CA 1
ATOM 760 C C . LYS A 1 98 ? 7.854 -3.237 -10.832 1.00 61.16 98 LYS A C 1
ATOM 762 O O . LYS A 1 98 ? 7.609 -2.140 -10.333 1.00 61.16 98 LYS A O 1
ATOM 767 N N . VAL A 1 99 ? 7.091 -3.785 -11.776 1.00 60.19 99 VAL A N 1
ATOM 768 C CA . VAL A 1 99 ? 5.805 -3.201 -12.181 1.00 60.19 99 VAL A CA 1
ATOM 769 C C . VAL A 1 99 ? 4.759 -3.541 -11.121 1.00 60.19 99 VAL A C 1
ATOM 771 O O . VAL A 1 99 ? 4.537 -4.706 -10.786 1.00 60.19 99 VAL A O 1
ATOM 774 N N . LEU A 1 100 ? 4.146 -2.508 -10.549 1.00 62.22 100 LEU A N 1
ATOM 775 C CA . LEU A 1 100 ? 3.064 -2.643 -9.581 1.00 62.22 100 LEU A CA 1
ATOM 776 C C . LEU A 1 100 ? 1.720 -2.447 -10.288 1.00 62.22 100 LEU A C 1
ATOM 778 O O . LEU A 1 100 ? 1.639 -1.585 -11.164 1.00 62.22 100 LEU A O 1
ATOM 782 N N . PRO A 1 101 ? 0.654 -3.164 -9.884 1.00 67.94 101 PRO A N 1
ATOM 783 C CA . PRO A 1 101 ? -0.698 -2.832 -10.319 1.00 67.94 101 PRO A CA 1
ATOM 784 C C . PRO A 1 101 ? -0.981 -1.341 -10.107 1.00 67.94 101 PRO A C 1
ATOM 786 O O . PRO A 1 101 ? -0.610 -0.782 -9.074 1.00 67.94 101 PRO A O 1
ATOM 789 N N . SER A 1 102 ? -1.673 -0.695 -11.045 1.00 65.19 102 SER A N 1
ATOM 790 C CA . SER A 1 102 ? -1.936 0.755 -11.003 1.00 65.19 102 SER A CA 1
ATOM 791 C C . SER A 1 102 ? -2.667 1.233 -9.738 1.00 65.19 102 SER A C 1
ATOM 793 O O . SER A 1 102 ? -2.581 2.402 -9.373 1.00 65.19 102 SER A O 1
ATOM 795 N N . ASN A 1 103 ? -3.361 0.332 -9.036 1.00 73.62 103 ASN A N 1
ATOM 796 C CA . ASN A 1 103 ? -4.053 0.589 -7.773 1.00 73.62 103 ASN A CA 1
ATOM 797 C C . ASN A 1 103 ? -3.326 0.046 -6.526 1.00 73.62 103 ASN A C 1
ATOM 799 O O . ASN A 1 103 ? -3.878 0.145 -5.427 1.00 73.62 103 ASN A O 1
ATOM 803 N N . ALA A 1 104 ? -2.133 -0.536 -6.682 1.00 80.12 104 ALA A N 1
ATOM 804 C CA . ALA A 1 104 ? -1.375 -1.157 -5.597 1.00 80.12 104 ALA A CA 1
ATOM 805 C C . ALA A 1 104 ? -0.940 -0.146 -4.533 1.00 80.12 104 ALA A C 1
ATOM 807 O O . ALA A 1 104 ? -0.988 -0.447 -3.341 1.00 80.12 104 ALA A O 1
ATOM 808 N N . ILE A 1 105 ? -0.547 1.054 -4.971 1.00 86.62 105 ILE A N 1
ATOM 809 C CA . ILE A 1 105 ? -0.181 2.179 -4.112 1.00 86.62 105 ILE A CA 1
ATOM 810 C C . ILE A 1 105 ? -1.067 3.361 -4.477 1.00 86.62 105 ILE A C 1
ATOM 812 O O . ILE A 1 105 ? -1.144 3.777 -5.630 1.00 86.62 105 ILE A O 1
ATOM 816 N N . GLN A 1 106 ? -1.724 3.923 -3.475 1.00 90.12 106 GLN A N 1
ATOM 817 C CA . GLN A 1 106 ? -2.608 5.067 -3.614 1.00 90.12 106 GLN A CA 1
ATOM 818 C C . GLN A 1 106 ? -1.957 6.286 -2.980 1.00 90.12 106 GLN A C 1
ATOM 820 O O . GLN A 1 106 ? -1.619 6.278 -1.793 1.00 90.12 106 GLN A O 1
ATOM 825 N N . LEU A 1 107 ? -1.802 7.332 -3.787 1.00 89.31 107 LEU A N 1
ATOM 826 C CA . LEU A 1 107 ? -1.155 8.573 -3.389 1.00 89.31 107 LEU A CA 1
ATOM 827 C C . LEU A 1 107 ? -2.158 9.538 -2.759 1.00 89.31 107 LEU A C 1
ATOM 829 O O . LEU A 1 107 ? -3.226 9.778 -3.324 1.00 89.31 107 LEU A O 1
ATOM 833 N N . ASN A 1 108 ? -1.788 10.127 -1.620 1.00 90.19 108 ASN A N 1
ATOM 834 C CA . ASN A 1 108 ? -2.535 11.188 -0.934 1.00 90.19 108 ASN A CA 1
ATOM 835 C C . ASN A 1 108 ? -4.022 10.865 -0.700 1.00 90.19 108 ASN A C 1
ATOM 837 O O . ASN A 1 108 ? -4.878 11.754 -0.745 1.00 90.19 108 ASN A O 1
ATOM 841 N N . ARG A 1 109 ? -4.351 9.588 -0.476 1.00 91.12 109 ARG A N 1
ATOM 842 C CA . ARG A 1 109 ? -5.729 9.186 -0.197 1.00 91.12 109 ARG A CA 1
ATOM 843 C C . ARG A 1 109 ? -6.113 9.571 1.229 1.00 91.12 109 ARG A C 1
ATOM 845 O O . ARG A 1 109 ? -5.355 9.360 2.175 1.00 91.12 109 ARG A O 1
ATOM 852 N N . THR A 1 110 ? -7.336 10.073 1.366 1.00 95.19 110 THR A N 1
ATOM 853 C CA . THR A 1 110 ? -7.978 10.345 2.654 1.00 95.19 110 THR A CA 1
ATOM 854 C C . THR A 1 110 ? -9.072 9.315 2.910 1.00 95.19 110 THR A C 1
ATOM 856 O O . THR A 1 110 ? -9.873 9.009 2.023 1.00 95.19 110 THR A O 1
ATOM 859 N N . TYR A 1 111 ? -9.122 8.802 4.132 1.00 96.00 111 TYR A N 1
ATOM 860 C CA . TYR A 1 111 ? -10.081 7.807 4.593 1.00 96.00 111 TYR A CA 1
ATOM 861 C C . TYR A 1 111 ? -11.124 8.475 5.491 1.00 96.00 111 TYR A C 1
ATOM 863 O O . TYR A 1 111 ? -10.805 9.309 6.333 1.00 96.00 111 TYR A O 1
ATOM 871 N N . SER A 1 112 ? -12.400 8.138 5.307 1.00 97.44 112 SER A N 1
ATOM 872 C CA . SER A 1 112 ? -13.458 8.683 6.164 1.00 97.44 112 SER A CA 1
ATOM 873 C C . SER A 1 112 ? -13.527 7.884 7.460 1.00 97.44 112 SER A C 1
ATOM 875 O O . SER A 1 112 ? -13.671 6.666 7.423 1.00 97.44 112 SER A O 1
ATOM 877 N N . ARG A 1 113 ? -13.445 8.552 8.611 1.00 97.50 113 ARG A N 1
ATOM 878 C CA . ARG A 1 113 ? -13.538 7.893 9.919 1.00 97.50 113 ARG A CA 1
ATOM 879 C C . ARG A 1 113 ? -14.943 7.324 10.168 1.00 97.50 113 ARG A C 1
ATOM 881 O O . ARG A 1 113 ? -15.935 8.041 10.018 1.00 97.50 113 ARG A O 1
ATOM 888 N N . THR A 1 114 ? -15.025 6.073 10.621 1.00 97.12 114 THR A N 1
ATOM 889 C CA . THR A 1 114 ? -16.275 5.473 11.112 1.00 97.12 114 THR A CA 1
ATOM 890 C C . THR A 1 114 ? -16.712 6.078 12.449 1.00 97.12 114 THR A C 1
ATOM 892 O O . THR A 1 114 ? -15.903 6.480 13.291 1.00 97.12 114 THR A O 1
ATOM 895 N N . LYS A 1 115 ? -18.029 6.141 12.647 1.00 96.06 115 LYS A N 1
ATOM 896 C CA . LYS A 1 115 ? -18.672 6.515 13.915 1.00 96.06 115 LYS A CA 1
ATOM 897 C C . LYS A 1 115 ? -19.477 5.359 14.514 1.00 96.06 115 LYS A C 1
ATOM 899 O O . LYS A 1 115 ? -20.176 5.574 15.507 1.00 96.06 115 LYS A O 1
ATOM 904 N N . ASP A 1 116 ? -19.407 4.168 13.920 1.00 97.06 116 ASP A N 1
ATOM 905 C CA . ASP A 1 116 ? -20.094 2.988 14.430 1.00 97.06 116 ASP A CA 1
ATOM 906 C C . ASP A 1 116 ? -19.438 2.521 15.736 1.00 97.06 116 ASP A C 1
ATOM 908 O O . ASP A 1 116 ? -18.324 1.998 15.775 1.00 97.06 116 ASP A O 1
ATOM 912 N N . LYS A 1 117 ? -20.152 2.725 16.844 1.00 96.12 117 LYS A N 1
ATOM 913 C CA . LYS A 1 117 ? -19.674 2.359 18.178 1.00 96.12 117 LYS A CA 1
ATOM 914 C C . LYS A 1 117 ? -19.589 0.850 18.369 1.00 96.12 117 LYS A C 1
ATOM 916 O O . LYS A 1 117 ? -18.766 0.408 19.166 1.00 96.12 117 LYS A O 1
ATOM 921 N N . GLU A 1 118 ? -20.449 0.073 17.718 1.00 96.50 118 GLU A N 1
ATOM 922 C CA . GLU A 1 118 ? -20.435 -1.383 17.849 1.00 96.50 118 GLU A CA 1
ATOM 923 C C . GLU A 1 118 ? -19.181 -1.952 17.191 1.00 96.50 118 GLU A C 1
ATOM 925 O O . GLU A 1 118 ? -18.435 -2.696 17.835 1.00 96.50 118 GLU A O 1
ATOM 930 N N . PHE A 1 119 ? -18.892 -1.504 15.968 1.00 96.50 119 PHE A N 1
ATOM 931 C CA . PHE A 1 119 ? -17.658 -1.840 15.271 1.00 96.50 119 PHE A CA 1
ATOM 932 C C . PHE A 1 119 ? -16.415 -1.400 16.057 1.00 96.50 119 PHE A C 1
ATOM 934 O O . PHE A 1 119 ? -15.567 -2.239 16.355 1.00 96.50 119 PHE A O 1
ATOM 941 N N . ILE A 1 120 ? -16.333 -0.134 16.492 1.00 96.00 120 ILE A N 1
ATOM 942 C CA . ILE A 1 120 ? -15.182 0.385 17.260 1.00 96.00 120 ILE A CA 1
ATOM 943 C C . ILE A 1 120 ? -14.941 -0.434 18.537 1.00 96.00 120 ILE A C 1
ATOM 945 O O . ILE A 1 120 ? -13.807 -0.806 18.841 1.00 96.00 120 ILE A O 1
ATOM 949 N N . ASN A 1 121 ? -16.001 -0.746 19.288 1.00 94.88 121 ASN A N 1
ATOM 950 C CA . ASN A 1 121 ? -15.895 -1.536 20.517 1.00 94.88 121 ASN A CA 1
ATOM 951 C C . ASN A 1 121 ? -15.501 -2.992 20.261 1.00 94.88 121 ASN A C 1
ATOM 953 O O . ASN A 1 121 ? -14.909 -3.628 21.129 1.00 94.88 121 ASN A O 1
ATOM 957 N N . THR A 1 122 ? -15.878 -3.539 19.112 1.00 94.44 122 THR A N 1
ATOM 958 C CA . THR A 1 122 ? -15.538 -4.908 18.727 1.00 94.44 122 THR A CA 1
ATOM 959 C C . THR A 1 122 ? -14.082 -4.975 18.278 1.00 94.44 122 THR A C 1
ATOM 961 O O . THR A 1 122 ? -13.306 -5.755 18.827 1.00 94.44 122 THR A O 1
ATOM 964 N N . ALA A 1 123 ? -13.677 -4.069 17.385 1.00 93.19 123 ALA A N 1
ATOM 965 C CA . ALA A 1 123 ? -12.311 -3.953 16.890 1.00 93.19 123 ALA A CA 1
ATOM 966 C C . ALA A 1 123 ? -11.291 -3.687 18.012 1.00 93.19 123 ALA A C 1
ATOM 968 O O . ALA A 1 123 ? -10.189 -4.235 17.982 1.00 93.19 123 ALA A O 1
ATOM 969 N N . SER A 1 124 ? -11.658 -2.896 19.029 1.00 92.25 124 SER A N 1
ATOM 970 C CA . SER A 1 124 ? -10.788 -2.598 20.177 1.00 92.25 124 SER A CA 1
ATOM 971 C C . SER A 1 124 ? -10.521 -3.798 21.087 1.00 92.25 124 SER A C 1
ATOM 973 O O . SER A 1 124 ? -9.546 -3.792 21.832 1.00 92.25 124 SER A O 1
ATOM 975 N N . ARG A 1 125 ? -11.366 -4.834 21.041 1.00 92.94 125 ARG A N 1
ATOM 976 C CA . ARG A 1 125 ? -11.236 -6.035 21.883 1.00 92.94 125 ARG A CA 1
ATOM 977 C C . ARG A 1 125 ? -10.345 -7.110 21.274 1.00 92.94 125 ARG A C 1
ATOM 979 O O . ARG A 1 125 ? -9.943 -8.019 21.994 1.00 92.94 125 ARG A O 1
ATOM 986 N N . TYR A 1 126 ? -10.051 -7.029 19.978 1.00 91.12 126 TYR A N 1
ATOM 987 C CA . TYR A 1 126 ? -9.208 -8.015 19.299 1.00 91.12 126 TYR A CA 1
ATOM 988 C C . TYR A 1 126 ? -7.720 -7.843 19.586 1.00 91.12 126 TYR A C 1
ATOM 990 O O . TYR A 1 126 ? -6.958 -8.795 19.435 1.00 91.12 126 TYR A O 1
ATOM 998 N N . VAL A 1 127 ? -7.307 -6.647 20.001 1.00 91.25 127 VAL A N 1
ATOM 999 C CA . VAL A 1 127 ? -5.900 -6.288 20.148 1.00 91.25 127 VAL A CA 1
ATOM 1000 C C . VAL A 1 127 ? -5.660 -5.701 21.532 1.00 91.25 127 VAL A C 1
ATOM 1002 O O . VAL A 1 127 ? -6.391 -4.824 21.986 1.00 91.25 127 VAL A O 1
ATOM 1005 N N . ILE A 1 128 ? -4.608 -6.171 22.199 1.00 90.44 128 ILE A N 1
ATOM 1006 C CA . ILE A 1 128 ? -4.088 -5.550 23.419 1.00 90.44 128 ILE A CA 1
ATOM 1007 C C . ILE A 1 128 ? -2.909 -4.672 23.012 1.00 90.44 128 ILE A C 1
ATOM 1009 O O . ILE A 1 128 ? -1.957 -5.157 22.404 1.00 90.44 128 ILE A O 1
ATOM 1013 N N . PHE A 1 129 ? -2.981 -3.388 23.353 1.00 90.12 129 PHE A N 1
ATOM 1014 C CA . PHE A 1 129 ? -1.950 -2.409 23.025 1.00 90.12 129 PHE A CA 1
ATOM 1015 C C . PHE A 1 129 ? -0.992 -2.166 24.203 1.00 90.12 129 PHE A C 1
ATOM 1017 O O . PHE A 1 129 ? -1.414 -2.260 25.360 1.00 90.12 129 PHE A O 1
ATOM 1024 N N . PRO A 1 130 ? 0.277 -1.811 23.930 1.00 91.62 130 PRO A N 1
ATOM 1025 C CA . PRO A 1 130 ? 0.889 -1.737 22.600 1.00 91.62 130 PRO A CA 1
ATOM 1026 C C . PRO A 1 130 ? 1.174 -3.137 22.019 1.00 91.62 130 PRO A C 1
ATOM 1028 O O . PRO A 1 130 ? 1.567 -4.049 22.743 1.00 91.62 130 PRO A O 1
ATOM 1031 N N . VAL A 1 131 ? 1.008 -3.301 20.704 1.00 89.12 131 VAL A N 1
ATOM 1032 C CA . VAL A 1 131 ? 1.328 -4.544 19.967 1.00 89.12 131 VAL A CA 1
ATOM 1033 C C . VAL A 1 131 ? 2.839 -4.728 19.827 1.00 89.12 131 VAL A C 1
ATOM 1035 O O . VAL A 1 131 ? 3.359 -5.848 19.857 1.00 89.12 131 VAL A O 1
ATOM 1038 N N . THR A 1 132 ? 3.555 -3.614 19.690 1.00 83.56 132 THR A N 1
ATOM 1039 C CA . THR A 1 132 ? 5.015 -3.537 19.664 1.00 83.56 132 THR A CA 1
ATOM 1040 C C . THR A 1 132 ? 5.489 -2.303 20.439 1.00 83.56 132 THR A C 1
ATOM 1042 O O . THR A 1 132 ? 4.770 -1.306 20.507 1.00 83.56 132 THR A O 1
ATOM 1045 N N . PRO A 1 133 ? 6.687 -2.340 21.051 1.00 85.75 133 PRO A N 1
ATOM 1046 C CA . PRO A 1 133 ? 7.329 -1.151 21.601 1.00 85.75 133 PRO A CA 1
ATOM 1047 C C . PRO A 1 133 ? 7.403 0.032 20.625 1.00 85.75 133 PRO A C 1
ATOM 1049 O O . PRO A 1 133 ? 7.426 -0.139 19.404 1.00 85.75 133 PRO A O 1
ATOM 1052 N N . LEU A 1 134 ? 7.493 1.237 21.192 1.00 85.00 134 LEU A N 1
ATOM 1053 C CA . LEU A 1 134 ? 7.630 2.481 20.438 1.00 85.00 134 LEU A CA 1
ATOM 1054 C C . LEU A 1 134 ? 8.816 2.398 19.463 1.00 85.00 134 LEU A C 1
ATOM 1056 O O . LEU A 1 134 ? 9.899 1.956 19.840 1.00 85.00 134 LEU A O 1
ATOM 1060 N N . GLY A 1 135 ? 8.601 2.837 18.223 1.00 82.25 135 GLY A N 1
ATOM 1061 C CA . GLY A 1 135 ? 9.602 2.791 17.151 1.00 82.25 135 GLY A CA 1
ATOM 1062 C C . GLY A 1 135 ? 9.530 1.546 16.260 1.00 82.25 135 GLY A C 1
ATOM 1063 O O . GLY A 1 135 ? 10.077 1.566 15.167 1.00 82.25 135 GLY A O 1
ATOM 1064 N N . MET A 1 136 ? 8.791 0.499 16.646 1.00 87.94 136 MET A N 1
ATOM 1065 C CA . MET A 1 136 ? 8.604 -0.710 15.825 1.00 87.94 136 MET A CA 1
ATOM 1066 C C . MET A 1 136 ? 7.269 -0.696 15.070 1.00 87.94 136 MET A C 1
ATOM 1068 O O . MET A 1 136 ? 6.468 -1.631 15.165 1.00 87.94 136 MET A O 1
ATOM 1072 N N . CYS A 1 137 ? 7.004 0.399 14.353 1.00 90.81 137 CYS A N 1
ATOM 1073 C CA . CYS A 1 137 ? 5.745 0.601 13.630 1.00 90.81 137 CYS A CA 1
ATOM 1074 C C . CYS A 1 137 ? 5.591 -0.318 12.401 1.00 90.81 137 CYS A C 1
ATOM 1076 O O . CYS A 1 137 ? 4.467 -0.695 12.070 1.00 90.81 137 CYS A O 1
ATOM 1078 N N . TYR A 1 138 ? 6.698 -0.759 11.788 1.00 90.88 138 TYR A N 1
ATOM 1079 C CA . TYR A 1 138 ? 6.702 -1.740 10.694 1.00 90.88 138 TYR A CA 1
ATOM 1080 C C . TYR A 1 138 ? 6.167 -3.104 11.161 1.00 90.88 138 TYR A C 1
ATOM 1082 O O . TYR A 1 138 ? 5.083 -3.517 10.745 1.00 90.88 138 TYR A O 1
ATOM 1090 N N . ASP A 1 139 ? 6.847 -3.729 12.128 1.00 87.88 139 ASP A N 1
ATOM 1091 C CA . ASP A 1 139 ? 6.418 -4.991 12.747 1.00 87.88 139 ASP A CA 1
ATOM 1092 C C . ASP A 1 139 ? 5.029 -4.887 13.387 1.00 87.88 139 ASP A C 1
ATOM 1094 O O . ASP A 1 139 ? 4.220 -5.816 13.341 1.00 87.88 139 ASP A O 1
ATOM 1098 N N . GLY A 1 140 ? 4.754 -3.747 14.024 1.00 92.62 140 GLY A N 1
ATOM 1099 C CA . GLY A 1 140 ? 3.487 -3.483 14.686 1.00 92.62 140 GLY A CA 1
ATOM 1100 C C . GLY A 1 140 ? 2.315 -3.457 13.712 1.00 92.62 140 GLY A C 1
ATOM 1101 O O . GLY A 1 140 ? 1.292 -4.089 13.973 1.00 92.62 140 GLY A O 1
ATOM 1102 N N . SER A 1 141 ? 2.475 -2.782 12.574 1.00 96.19 141 SER A N 1
ATOM 1103 C CA . SER A 1 141 ? 1.446 -2.707 11.534 1.00 96.19 141 SER A CA 1
ATOM 1104 C C . SER A 1 141 ? 1.199 -4.058 10.869 1.00 96.19 141 SER A C 1
ATOM 1106 O O . SER A 1 141 ? 0.045 -4.399 10.629 1.00 96.19 141 SER A O 1
ATOM 1108 N N . GLN A 1 142 ? 2.246 -4.858 10.629 1.00 95.38 142 GLN A N 1
ATOM 1109 C CA . GLN A 1 142 ? 2.089 -6.219 10.098 1.00 95.38 142 GLN A CA 1
ATOM 1110 C C . GLN A 1 142 ? 1.287 -7.111 11.054 1.00 95.38 142 GLN A C 1
ATOM 1112 O O . GLN A 1 142 ? 0.354 -7.788 10.633 1.00 95.38 142 GLN A O 1
ATOM 1117 N N . LYS A 1 143 ? 1.578 -7.057 12.360 1.00 95.12 143 LYS A N 1
ATOM 1118 C CA . LYS A 1 143 ? 0.800 -7.796 13.369 1.00 95.12 143 LYS A CA 1
ATOM 1119 C C . LYS A 1 143 ? -0.657 -7.341 13.430 1.00 95.12 143 LYS A C 1
ATOM 1121 O O . LYS A 1 143 ? -1.547 -8.172 13.584 1.00 95.12 143 LYS A O 1
ATOM 1126 N N . LEU A 1 144 ? -0.916 -6.036 13.328 1.00 97.44 144 LEU A N 1
ATOM 1127 C CA . LEU A 1 144 ? -2.286 -5.518 13.277 1.00 97.44 144 LEU A CA 1
ATOM 1128 C C . LEU A 1 144 ? -3.037 -6.026 12.044 1.00 97.44 144 LEU A C 1
ATOM 1130 O O . LEU A 1 144 ? -4.179 -6.464 12.170 1.00 97.44 144 LEU A O 1
ATOM 1134 N N . ASP A 1 145 ? -2.396 -5.997 10.876 1.00 97.25 145 ASP A N 1
ATOM 1135 C CA . ASP A 1 145 ? -2.950 -6.521 9.628 1.00 97.25 145 ASP A CA 1
ATOM 1136 C C . ASP A 1 145 ? -3.296 -8.009 9.744 1.00 97.25 145 ASP A C 1
ATOM 1138 O O . ASP A 1 145 ? -4.431 -8.392 9.465 1.00 97.25 145 ASP A O 1
ATOM 1142 N N . GLU A 1 146 ? -2.375 -8.830 10.257 1.00 96.12 146 GLU A N 1
ATOM 1143 C CA . GLU A 1 146 ? -2.612 -10.253 10.523 1.00 96.12 146 GLU A CA 1
ATOM 1144 C C . GLU A 1 146 ? -3.818 -10.472 11.449 1.00 96.12 146 GLU A C 1
ATOM 1146 O O . GLU A 1 146 ? -4.706 -11.271 11.138 1.00 96.12 146 GLU A O 1
ATOM 1151 N N . ILE A 1 147 ? -3.887 -9.738 12.568 1.00 96.50 147 ILE A N 1
ATOM 1152 C CA . ILE A 1 147 ? -4.975 -9.873 13.542 1.00 96.50 147 ILE A CA 1
ATOM 1153 C C . ILE A 1 147 ? -6.313 -9.485 12.907 1.00 96.50 147 ILE A C 1
ATOM 1155 O O . ILE A 1 147 ? -7.246 -10.287 12.918 1.00 96.50 147 ILE A O 1
ATOM 1159 N N . TYR A 1 148 ? -6.437 -8.290 12.329 1.00 97.69 148 TYR A N 1
ATOM 1160 C CA . TYR A 1 148 ? -7.717 -7.820 11.794 1.00 97.69 148 TYR A CA 1
ATOM 1161 C C . TYR A 1 148 ? -8.182 -8.637 10.585 1.00 97.69 148 TYR A C 1
ATOM 1163 O O . TYR A 1 148 ? -9.365 -8.980 10.504 1.00 97.69 148 TYR A O 1
ATOM 1171 N N . ARG A 1 149 ? -7.271 -9.044 9.692 1.00 96.56 149 ARG A N 1
ATOM 1172 C CA . ARG A 1 149 ? -7.622 -9.951 8.590 1.00 96.56 149 ARG A CA 1
ATOM 1173 C C . ARG A 1 149 ? -8.067 -11.322 9.082 1.00 96.56 149 ARG A C 1
ATOM 1175 O O . ARG A 1 149 ? -8.966 -11.900 8.476 1.00 96.56 149 ARG A O 1
ATOM 1182 N N . SER A 1 150 ? -7.510 -11.834 10.186 1.00 96.19 150 SER A N 1
ATOM 1183 C CA . SER A 1 150 ? -7.957 -13.109 10.775 1.00 9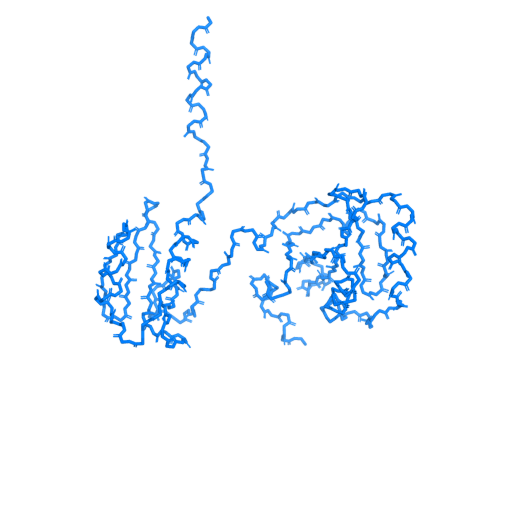6.19 150 SER A CA 1
ATOM 1184 C C . SER A 1 150 ? -9.417 -13.074 11.250 1.00 96.19 150 SER A C 1
ATOM 1186 O O . SER A 1 150 ? -10.087 -14.106 11.259 1.00 96.19 150 SER A O 1
ATOM 1188 N N . PHE A 1 151 ? -9.937 -11.882 11.562 1.00 95.38 151 PHE A N 1
ATOM 1189 C CA . PHE A 1 151 ? -11.347 -11.640 11.877 1.00 95.38 151 PHE A CA 1
ATOM 1190 C C . PHE A 1 151 ? -12.191 -11.239 10.655 1.00 95.38 151 PHE A C 1
ATOM 1192 O O . PHE A 1 151 ? -13.367 -10.916 10.803 1.00 95.38 151 PHE A O 1
ATOM 1199 N N . GLY A 1 152 ? -11.624 -11.291 9.447 1.00 94.56 152 GLY A N 1
ATOM 1200 C CA . GLY A 1 152 ? -12.333 -11.016 8.197 1.00 94.56 152 GLY A CA 1
ATOM 1201 C C . GLY A 1 152 ? -12.459 -9.535 7.840 1.00 94.56 152 GLY A C 1
ATOM 1202 O O . GLY A 1 152 ? -13.254 -9.201 6.964 1.00 94.56 152 GLY A O 1
ATOM 1203 N N . TYR A 1 153 ? -11.699 -8.647 8.486 1.00 96.06 153 TYR A N 1
ATOM 1204 C CA . TYR A 1 153 ? -11.698 -7.232 8.124 1.00 96.06 153 TYR A CA 1
ATOM 1205 C C . TYR A 1 153 ? -10.760 -6.932 6.959 1.00 96.06 153 TYR A C 1
ATOM 1207 O O . TYR A 1 153 ? -9.680 -7.514 6.825 1.00 96.06 153 TYR A O 1
ATOM 1215 N N . ASN A 1 154 ? -11.152 -5.945 6.155 1.00 96.31 154 ASN A N 1
ATOM 1216 C CA . ASN A 1 154 ? -10.258 -5.331 5.189 1.00 96.31 154 ASN A CA 1
ATOM 1217 C C . ASN A 1 154 ? -9.337 -4.346 5.903 1.00 96.31 154 ASN A C 1
ATOM 1219 O O . ASN A 1 154 ? -9.782 -3.508 6.687 1.00 96.31 154 ASN A O 1
ATOM 1223 N N . VAL A 1 155 ? -8.049 -4.436 5.593 1.00 97.56 155 VAL A N 1
ATOM 1224 C CA . VAL A 1 155 ? -7.009 -3.590 6.174 1.00 97.56 155 VAL A CA 1
ATOM 1225 C C . VAL A 1 155 ? -6.254 -2.897 5.050 1.00 97.56 155 VAL A C 1
ATOM 1227 O O . VAL A 1 155 ? -5.991 -3.490 3.999 1.00 97.56 155 VAL A O 1
ATOM 1230 N N . THR A 1 156 ? -5.923 -1.630 5.268 1.00 97.44 156 THR A N 1
ATOM 1231 C CA . THR A 1 156 ? -5.041 -0.853 4.398 1.00 97.44 156 THR A CA 1
ATOM 1232 C C . THR A 1 156 ? -3.940 -0.225 5.238 1.00 97.44 156 THR A C 1
ATOM 1234 O O . THR A 1 156 ? -4.208 0.330 6.300 1.00 97.44 156 THR A O 1
ATOM 1237 N N . TYR A 1 157 ? -2.705 -0.301 4.761 1.00 97.94 157 TYR A N 1
ATOM 1238 C CA . TYR A 1 157 ? -1.561 0.369 5.363 1.00 97.94 157 TYR A CA 1
ATOM 1239 C C . TYR A 1 157 ? -1.523 1.831 4.930 1.00 97.94 157 TYR A C 1
ATOM 1241 O O . TYR A 1 157 ? -1.785 2.141 3.765 1.00 97.94 157 TYR A O 1
ATOM 1249 N N . LEU A 1 158 ? -1.163 2.719 5.851 1.00 97.69 158 LEU A N 1
ATOM 1250 C CA . LEU A 1 158 ? -0.874 4.126 5.598 1.00 97.69 158 LEU A CA 1
ATOM 1251 C C . LEU A 1 158 ? 0.579 4.395 5.979 1.00 97.69 158 LEU A C 1
ATOM 1253 O O . LEU A 1 158 ? 1.016 4.008 7.061 1.00 97.69 158 LEU A O 1
ATOM 1257 N N . PHE A 1 159 ? 1.315 5.047 5.082 1.00 95.44 159 PHE A N 1
ATOM 1258 C CA . PHE A 1 159 ? 2.737 5.313 5.247 1.00 95.44 159 PHE A CA 1
ATOM 1259 C C . PHE A 1 159 ? 3.076 6.775 4.952 1.00 95.44 159 PHE A C 1
ATOM 1261 O O . PHE A 1 159 ? 2.759 7.303 3.880 1.00 95.44 159 PHE A O 1
ATOM 1268 N N . ASP A 1 160 ? 3.774 7.404 5.895 1.00 93.69 160 ASP A N 1
ATOM 1269 C CA . ASP A 1 160 ? 4.319 8.751 5.760 1.00 93.69 160 ASP A CA 1
ATOM 1270 C C . ASP A 1 160 ? 5.839 8.738 5.991 1.00 93.69 160 ASP A C 1
ATOM 1272 O O . ASP A 1 160 ? 6.271 8.579 7.136 1.00 93.69 160 ASP A O 1
ATOM 1276 N N . PRO A 1 161 ? 6.669 8.919 4.943 1.00 88.38 161 PRO A N 1
ATOM 1277 C CA . PRO A 1 161 ? 8.124 8.895 5.078 1.00 88.38 161 PRO A CA 1
ATOM 1278 C C . PRO A 1 161 ? 8.692 10.117 5.808 1.00 88.38 161 PRO A C 1
ATOM 1280 O O . PRO A 1 161 ? 9.816 10.052 6.291 1.00 88.38 161 PRO A O 1
ATOM 1283 N N . ALA A 1 162 ? 7.960 11.234 5.897 1.00 85.12 162 ALA A N 1
ATOM 1284 C CA . ALA A 1 162 ? 8.476 12.476 6.482 1.00 85.12 162 ALA A CA 1
ATOM 1285 C C . ALA A 1 162 ? 8.435 12.482 8.021 1.00 85.12 162 ALA A C 1
ATOM 1287 O O . ALA A 1 162 ? 9.016 13.359 8.668 1.00 85.12 162 ALA A O 1
ATOM 1288 N N . GLN A 1 163 ? 7.741 11.521 8.629 1.00 80.38 163 GLN A N 1
ATOM 1289 C CA . GLN A 1 163 ? 7.620 11.432 10.080 1.00 80.38 163 GLN A CA 1
ATOM 1290 C C . GLN A 1 163 ? 8.876 10.851 10.744 1.00 80.38 163 GLN A C 1
ATOM 1292 O O . GLN A 1 163 ? 9.720 10.223 10.106 1.00 80.38 163 GLN A O 1
ATOM 1297 N N . 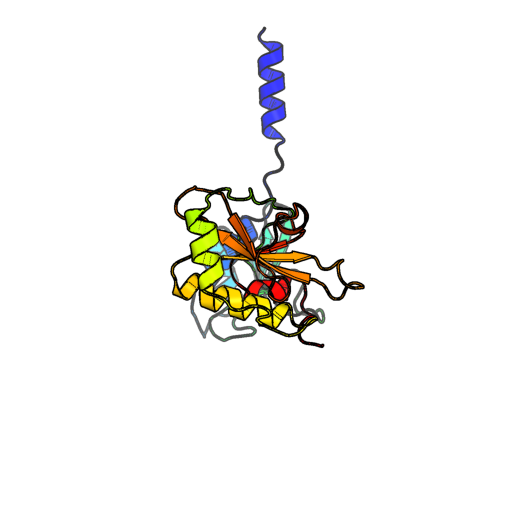TYR A 1 164 ? 9.008 11.118 12.048 1.00 75.75 164 TYR A N 1
ATOM 1298 C CA . TYR A 1 164 ? 10.109 10.658 12.905 1.00 75.75 164 TYR A CA 1
ATOM 1299 C C . TYR A 1 164 ? 11.507 10.889 12.311 1.00 75.75 164 TYR A C 1
ATOM 1301 O O . TYR A 1 164 ? 12.284 9.960 12.140 1.00 75.75 164 TYR A O 1
ATOM 1309 N N . GLN A 1 165 ? 11.850 12.148 12.013 1.00 76.31 165 GLN A N 1
ATOM 1310 C CA . GLN A 1 165 ? 13.165 12.517 11.455 1.00 76.31 165 GLN A CA 1
ATOM 1311 C C . GLN A 1 165 ? 13.480 11.805 10.125 1.00 76.31 165 GLN A C 1
ATOM 1313 O O . GLN A 1 165 ? 14.621 11.423 9.881 1.00 76.31 165 GLN A O 1
ATOM 1318 N N . ASN A 1 166 ? 12.469 11.650 9.266 1.00 73.00 166 ASN A N 1
ATOM 1319 C CA . ASN A 1 166 ? 12.541 10.937 7.987 1.00 73.00 166 ASN A CA 1
ATOM 1320 C C . ASN A 1 166 ? 12.776 9.417 8.097 1.00 73.00 166 ASN A C 1
ATOM 1322 O O . ASN A 1 166 ? 13.173 8.793 7.119 1.00 73.00 166 ASN A O 1
ATOM 1326 N N . GLN A 1 167 ? 12.538 8.808 9.264 1.00 73.69 167 GLN A N 1
ATOM 1327 C CA . GLN A 1 167 ? 12.543 7.343 9.414 1.00 73.69 167 GLN A CA 1
ATOM 1328 C C . GLN A 1 167 ? 11.248 6.699 8.898 1.00 73.69 167 GLN A C 1
ATOM 1330 O O . GLN A 1 167 ? 11.200 5.492 8.648 1.00 73.69 167 GLN A O 1
ATOM 1335 N N . GLY A 1 168 ? 10.205 7.512 8.729 1.00 85.75 168 GLY A N 1
ATOM 1336 C CA . GLY A 1 168 ? 8.891 7.087 8.293 1.00 85.75 168 GLY A CA 1
ATOM 1337 C C . GLY A 1 168 ? 8.016 6.565 9.429 1.00 85.75 168 GLY A C 1
ATOM 1338 O O . GLY A 1 168 ? 8.491 6.092 10.462 1.00 85.75 168 GLY A O 1
ATOM 1339 N N . HIS A 1 169 ? 6.706 6.669 9.235 1.00 93.06 169 HIS A N 1
ATOM 1340 C CA . HIS A 1 169 ? 5.700 6.104 10.122 1.00 93.06 169 HIS A CA 1
ATOM 1341 C C . HIS A 1 169 ? 4.722 5.254 9.320 1.00 93.06 169 HIS A C 1
ATOM 1343 O O . HIS A 1 169 ? 4.208 5.705 8.295 1.00 93.06 169 HIS A O 1
ATOM 1349 N N . LEU A 1 170 ? 4.476 4.034 9.795 1.00 94.81 170 LEU A N 1
ATOM 1350 C CA . LEU A 1 170 ? 3.523 3.095 9.221 1.00 94.81 170 LEU A CA 1
ATOM 1351 C C . LEU A 1 170 ? 2.446 2.765 10.257 1.00 94.81 170 LEU A C 1
ATOM 1353 O O . LEU A 1 170 ? 2.770 2.430 11.395 1.00 94.81 170 LEU A O 1
ATOM 1357 N N . TRP A 1 171 ? 1.187 2.827 9.843 1.00 97.44 171 TRP A N 1
ATOM 1358 C CA . TRP A 1 171 ? 0.034 2.396 10.633 1.00 97.44 171 TRP A CA 1
ATOM 1359 C C . TRP A 1 171 ? -1.021 1.775 9.712 1.00 97.44 171 TRP A C 1
ATOM 1361 O O . TRP A 1 171 ? -0.823 1.686 8.496 1.00 97.44 171 TRP A O 1
ATOM 1371 N N . VAL A 1 172 ? -2.151 1.332 10.269 1.00 98.38 172 VAL A N 1
ATOM 1372 C CA . VAL A 1 172 ? -3.227 0.717 9.481 1.00 98.38 172 VAL A CA 1
ATOM 1373 C C . VAL A 1 172 ? -4.565 1.421 9.669 1.00 98.38 172 VAL A C 1
ATOM 1375 O O . VAL A 1 172 ? -4.843 2.038 10.698 1.00 98.38 172 VAL A O 1
ATOM 1378 N N . VAL A 1 173 ? -5.426 1.287 8.667 1.00 98.38 173 VAL A N 1
ATOM 1379 C CA . VAL A 1 173 ? -6.858 1.563 8.765 1.00 98.38 173 VAL A CA 1
ATOM 1380 C C . VAL A 1 173 ? -7.642 0.285 8.491 1.00 98.38 173 VAL A C 1
ATOM 1382 O O . VAL A 1 173 ? -7.326 -0.469 7.569 1.00 98.38 173 VAL A O 1
ATOM 1385 N N . VAL A 1 174 ? -8.675 0.049 9.294 1.00 98.00 174 VAL A N 1
ATOM 1386 C CA . VAL A 1 174 ? -9.541 -1.135 9.223 1.00 98.00 174 VAL A CA 1
ATOM 1387 C C . VAL A 1 174 ? -10.913 -0.715 8.717 1.00 98.00 174 VAL A C 1
ATOM 1389 O O . VAL A 1 174 ? -11.501 0.218 9.264 1.00 98.00 174 VAL A O 1
ATOM 1392 N N . GLU A 1 175 ? -11.410 -1.360 7.666 1.00 97.56 175 GLU A N 1
ATOM 1393 C CA . GLU A 1 175 ? -12.708 -1.027 7.076 1.00 97.56 175 GLU A CA 1
ATOM 1394 C C . GLU A 1 175 ? -13.847 -1.455 7.998 1.00 97.56 175 GLU A C 1
ATOM 1396 O O . GLU A 1 175 ? -13.863 -2.575 8.512 1.00 97.56 175 GLU A O 1
ATOM 1401 N N . ASP A 1 176 ? -14.817 -0.565 8.165 1.00 97.31 176 ASP A N 1
ATOM 1402 C CA . ASP A 1 176 ? -16.083 -0.873 8.808 1.00 97.31 176 ASP A CA 1
ATOM 1403 C C . ASP A 1 176 ? -16.987 -1.643 7.824 1.00 97.31 176 ASP A C 1
ATOM 1405 O O . ASP A 1 176 ? -17.446 -1.068 6.830 1.00 97.31 176 ASP A O 1
ATOM 1409 N N . PRO A 1 177 ? -17.284 -2.932 8.073 1.00 94.94 177 PRO A N 1
ATOM 1410 C CA . PRO A 1 177 ? -18.117 -3.720 7.169 1.00 94.94 177 PRO A CA 1
ATOM 1411 C C . PRO A 1 177 ? -19.596 -3.304 7.207 1.00 94.94 177 PRO A C 1
ATOM 1413 O O . PRO A 1 177 ? -20.343 -3.612 6.277 1.00 94.94 177 PRO A O 1
ATOM 1416 N N . SER A 1 178 ? -20.033 -2.621 8.270 1.00 94.19 178 SER A N 1
ATOM 1417 C CA . SER A 1 178 ? -21.410 -2.155 8.456 1.00 94.19 178 SER A CA 1
ATOM 1418 C C . SER A 1 178 ? -21.664 -0.835 7.730 1.00 94.19 178 SER A C 1
ATOM 1420 O O . SER A 1 178 ? -22.800 -0.549 7.338 1.00 94.19 178 SER A O 1
ATOM 1422 N N . VAL A 1 179 ? -20.620 -0.019 7.546 1.00 93.88 179 VAL A N 1
ATOM 1423 C CA . VAL A 1 179 ? -20.710 1.315 6.944 1.00 93.88 179 VAL A CA 1
ATOM 1424 C C . VAL A 1 179 ? -19.659 1.468 5.832 1.00 93.88 179 VAL A C 1
ATOM 1426 O O . VAL A 1 179 ? -18.511 1.833 6.107 1.00 93.88 179 VAL A O 1
ATOM 1429 N N . PRO A 1 180 ? -20.048 1.253 4.557 1.00 90.06 180 PRO A N 1
ATOM 1430 C CA . PRO A 1 180 ? -19.122 1.259 3.428 1.00 90.06 180 PRO A CA 1
ATOM 1431 C C . PRO A 1 180 ? -18.268 2.525 3.336 1.00 90.06 180 PRO A C 1
ATOM 1433 O O . PRO A 1 180 ? -18.765 3.638 3.529 1.00 90.06 180 PRO A O 1
ATOM 1436 N N . ASN A 1 181 ? -17.000 2.359 2.947 1.00 91.25 181 ASN A N 1
ATOM 1437 C CA . ASN A 1 181 ? -16.012 3.436 2.808 1.00 91.25 181 ASN A CA 1
ATOM 1438 C C . ASN A 1 181 ? -15.722 4.220 4.098 1.00 91.25 181 ASN A C 1
ATOM 1440 O O . ASN A 1 181 ? -15.176 5.328 4.026 1.00 91.25 181 ASN A O 1
ATOM 1444 N N . THR A 1 182 ? -16.046 3.665 5.265 1.00 97.31 182 THR A N 1
ATOM 1445 C CA . THR A 1 182 ? -15.615 4.223 6.546 1.00 97.31 182 THR A CA 1
ATOM 1446 C C . THR A 1 182 ? -14.638 3.296 7.247 1.00 97.31 182 THR A C 1
ATOM 1448 O O . THR A 1 182 ? -14.641 2.087 7.037 1.00 97.31 182 THR A O 1
ATOM 1451 N N . TRP A 1 183 ? -13.734 3.893 8.014 1.00 98.19 183 TRP A N 1
ATOM 1452 C CA . TRP A 1 183 ? -12.519 3.230 8.459 1.00 98.19 183 TRP A CA 1
ATOM 1453 C C . TRP A 1 183 ? -12.196 3.592 9.901 1.00 98.19 183 TRP A C 1
ATOM 1455 O O . TRP A 1 183 ? -12.573 4.662 10.386 1.00 98.19 183 TRP A O 1
ATOM 1465 N N . LEU A 1 184 ? -11.460 2.716 10.570 1.00 98.00 184 LEU A N 1
ATOM 1466 C CA . LEU A 1 184 ? -10.921 2.913 11.906 1.00 98.00 184 LEU A CA 1
ATOM 1467 C C . LEU A 1 184 ? -9.398 2.931 11.827 1.00 98.00 184 LEU A C 1
ATOM 1469 O O . LEU A 1 184 ? -8.799 1.926 11.452 1.00 98.00 184 LEU A O 1
ATOM 1473 N N . ALA A 1 185 ? -8.774 4.057 12.164 1.00 98.25 185 ALA A N 1
ATOM 1474 C CA . ALA A 1 185 ? -7.321 4.137 12.229 1.00 98.25 185 ALA A CA 1
ATOM 1475 C C . ALA A 1 185 ? -6.796 3.474 13.505 1.00 98.25 185 ALA A C 1
ATOM 1477 O O . ALA A 1 185 ? -7.314 3.710 14.602 1.00 98.25 185 ALA A O 1
ATOM 1478 N N . VAL A 1 186 ? -5.762 2.651 13.345 1.00 98.00 186 VAL A N 1
ATOM 1479 C CA . VAL A 1 186 ? -5.140 1.894 14.426 1.00 98.00 186 VAL A CA 1
ATOM 1480 C C . VAL A 1 186 ? -3.625 1.992 14.304 1.00 98.00 186 VAL A C 1
ATOM 1482 O O . VAL A 1 186 ? -3.036 1.604 13.295 1.00 98.00 186 VAL A O 1
ATOM 1485 N N . ASP A 1 187 ? -3.005 2.499 15.360 1.00 97.06 187 ASP A N 1
ATOM 1486 C CA . ASP A 1 187 ? -1.565 2.543 15.544 1.00 97.06 187 ASP A CA 1
ATOM 1487 C C . ASP A 1 187 ? -1.109 1.392 16.448 1.00 97.06 187 ASP A C 1
ATOM 1489 O O . ASP A 1 187 ? -1.771 1.044 17.430 1.00 97.06 187 ASP A O 1
ATOM 1493 N N . SER A 1 188 ? 0.041 0.792 16.143 1.00 93.44 188 SER A N 1
ATOM 1494 C CA . SER A 1 188 ? 0.524 -0.377 16.883 1.00 93.44 188 SER A CA 1
ATOM 1495 C C . SER A 1 188 ? 0.925 -0.071 18.322 1.00 93.44 188 SER A C 1
ATOM 1497 O O . SER A 1 188 ? 0.913 -0.979 19.156 1.00 93.44 188 SER A O 1
ATOM 1499 N N . TYR A 1 189 ? 1.266 1.179 18.633 1.00 92.62 189 TYR A N 1
ATOM 1500 C CA . TYR A 1 189 ? 1.625 1.619 19.974 1.00 92.62 189 TYR A CA 1
ATOM 1501 C C . TYR A 1 189 ? 0.456 2.324 20.677 1.00 92.62 189 TYR A C 1
ATOM 1503 O O . TYR A 1 189 ? 0.121 1.969 21.807 1.00 92.62 189 TYR A O 1
ATOM 1511 N N . TYR A 1 190 ? -0.181 3.295 20.014 1.00 93.81 190 TYR A N 1
ATOM 1512 C CA . TYR A 1 190 ? -1.253 4.120 20.586 1.00 93.81 190 TYR A CA 1
ATOM 1513 C C . TYR A 1 190 ? -2.635 3.458 20.568 1.00 93.81 190 TYR A C 1
ATOM 1515 O O . TYR A 1 190 ? -3.523 3.879 21.311 1.00 93.81 190 TYR A O 1
ATOM 1523 N N . GLY A 1 191 ? -2.831 2.413 19.766 1.00 95.38 191 GLY A N 1
ATOM 1524 C CA . GLY A 1 191 ? -4.121 1.755 19.616 1.00 95.38 191 GLY A CA 1
ATOM 1525 C C . GLY A 1 191 ? -5.046 2.478 18.655 1.00 95.38 191 GLY A C 1
ATOM 1526 O O . GLY A 1 191 ? -4.621 2.963 17.613 1.00 95.38 191 GLY A O 1
ATOM 1527 N N . ILE A 1 192 ? -6.338 2.513 18.971 1.00 95.62 192 ILE A N 1
ATOM 1528 C CA . ILE A 1 192 ? -7.315 3.219 18.137 1.00 95.62 192 ILE A CA 1
ATOM 1529 C C . ILE A 1 192 ? -7.060 4.721 18.225 1.00 95.62 192 ILE A C 1
ATOM 1531 O O . ILE A 1 192 ? -7.077 5.289 19.318 1.00 95.62 192 ILE A O 1
ATOM 1535 N N . VAL A 1 193 ? -6.893 5.362 17.067 1.00 95.69 193 VAL A N 1
ATOM 1536 C CA . VAL A 1 193 ? -6.603 6.794 16.982 1.00 95.69 193 VAL A CA 1
ATOM 1537 C C . VAL A 1 193 ? -7.751 7.546 16.316 1.00 95.69 193 VAL A C 1
ATOM 1539 O O . VAL A 1 193 ? -8.296 7.166 15.276 1.00 95.69 193 VAL A O 1
ATOM 1542 N N . GLU A 1 194 ? -8.148 8.642 16.954 1.00 93.38 194 GLU A N 1
ATOM 1543 C CA . GLU A 1 194 ? -9.276 9.472 16.529 1.00 93.38 194 GLU A CA 1
ATOM 1544 C C . GLU A 1 194 ? -8.867 10.708 15.725 1.00 93.38 194 GLU A C 1
ATOM 1546 O O . GLU A 1 194 ? -9.720 11.336 15.092 1.00 93.38 194 GLU A O 1
ATOM 1551 N N . GLU A 1 195 ? -7.585 11.063 15.776 1.00 94.69 195 GLU A N 1
ATOM 1552 C CA . GLU A 1 195 ? -7.026 12.265 15.171 1.00 94.69 195 GLU A CA 1
ATOM 1553 C C . GLU A 1 195 ? -7.086 12.204 13.643 1.00 94.69 195 GLU A C 1
ATOM 1555 O O . GLU A 1 195 ? -6.688 11.216 13.030 1.00 94.69 195 GLU A O 1
ATOM 1560 N N . GLU A 1 196 ? -7.517 13.296 13.005 1.00 92.00 196 GLU A N 1
ATOM 1561 C CA . GLU A 1 196 ? -7.666 13.374 11.542 1.00 92.00 196 GLU A CA 1
ATOM 1562 C C . GLU A 1 196 ? -6.358 13.103 10.780 1.00 92.00 196 GLU A C 1
ATOM 1564 O O . GLU A 1 196 ? -6.388 12.667 9.629 1.00 92.00 196 GLU A O 1
ATOM 1569 N N . GLY A 1 197 ? -5.207 13.342 11.419 1.00 92.62 197 GLY A N 1
ATOM 1570 C CA . GLY A 1 197 ? -3.885 13.038 10.869 1.00 92.62 197 GLY A CA 1
ATOM 1571 C C . GLY A 1 197 ? -3.709 11.567 10.493 1.00 92.62 197 GLY A C 1
ATOM 1572 O O . GLY A 1 197 ? -3.118 11.285 9.460 1.00 92.62 197 GLY A O 1
ATOM 1573 N N . TYR A 1 198 ? -4.303 10.647 11.256 1.00 96.56 198 TYR A N 1
ATOM 1574 C CA . TYR A 1 198 ? -4.184 9.201 11.037 1.00 96.56 198 TYR A CA 1
ATOM 1575 C C . TYR A 1 198 ? -5.094 8.664 9.925 1.00 96.56 198 TYR A C 1
ATOM 1577 O O . TYR A 1 198 ? -5.038 7.486 9.583 1.00 96.56 198 TYR A O 1
ATOM 1585 N N . TYR A 1 199 ? -5.932 9.514 9.334 1.00 97.31 199 TYR A N 1
ATOM 1586 C CA . TYR A 1 199 ? -6.835 9.134 8.247 1.00 97.31 199 TYR A CA 1
ATOM 1587 C C . TYR A 1 199 ? -6.347 9.623 6.879 1.00 97.31 199 TYR A C 1
ATOM 1589 O O . TYR A 1 199 ? -7.086 9.572 5.896 1.00 97.31 199 TYR A O 1
ATOM 1597 N N . LYS A 1 200 ? -5.107 10.105 6.796 1.00 95.25 200 LYS A N 1
ATOM 1598 C CA . LYS A 1 200 ? -4.472 10.554 5.557 1.00 95.25 200 LYS A CA 1
ATOM 1599 C C . LYS A 1 200 ? -2.987 10.221 5.588 1.00 95.25 200 LYS A C 1
ATOM 1601 O O . LYS A 1 200 ? -2.348 10.356 6.623 1.00 95.25 200 LYS A O 1
ATOM 1606 N N . ALA A 1 201 ? -2.439 9.827 4.449 1.00 94.69 201 ALA A N 1
ATOM 1607 C CA . ALA A 1 201 ? -1.009 9.605 4.299 1.00 94.69 201 ALA A CA 1
ATOM 1608 C C . ALA A 1 201 ? -0.577 9.866 2.850 1.00 94.69 201 ALA A C 1
ATOM 1610 O O . ALA A 1 201 ? -1.401 9.724 1.938 1.00 94.69 201 ALA A O 1
ATOM 1611 N N . PRO A 1 202 ? 0.700 10.220 2.618 1.00 91.44 202 PRO A N 1
ATOM 1612 C CA . PRO A 1 202 ? 1.256 10.314 1.273 1.00 91.44 202 PRO A CA 1
ATOM 1613 C C . PRO A 1 202 ? 1.086 9.020 0.474 1.00 91.44 202 PRO A C 1
ATOM 1615 O O . PRO A 1 202 ? 0.758 9.082 -0.710 1.00 91.44 202 PRO A O 1
ATOM 1618 N N . TYR A 1 203 ? 1.236 7.863 1.127 1.00 93.69 203 TYR A N 1
ATOM 1619 C CA . TYR A 1 203 ? 1.090 6.549 0.508 1.00 93.69 203 TYR A CA 1
ATOM 1620 C C . TYR A 1 203 ? 0.118 5.677 1.301 1.00 93.69 203 TYR A C 1
ATOM 1622 O O . TYR A 1 203 ? 0.136 5.660 2.531 1.00 93.69 203 TYR A O 1
ATOM 1630 N N . SER A 1 204 ? -0.706 4.908 0.594 1.00 96.06 204 SER A N 1
ATOM 1631 C CA . SER A 1 204 ? -1.485 3.822 1.189 1.00 96.06 204 SER A CA 1
ATOM 1632 C C . SER A 1 204 ? -1.558 2.615 0.266 1.00 96.06 204 SER A C 1
ATOM 1634 O O . SER A 1 204 ? -1.533 2.768 -0.954 1.00 96.06 204 SER A O 1
ATOM 1636 N N . PHE A 1 205 ? -1.597 1.415 0.835 1.00 95.19 205 PHE A N 1
ATOM 1637 C CA . PHE A 1 205 ? -1.504 0.167 0.078 1.00 95.19 205 PHE A CA 1
ATOM 1638 C C . PHE A 1 205 ? -2.105 -1.007 0.858 1.00 95.19 205 PHE A C 1
ATOM 1640 O O . PHE A 1 205 ? -2.115 -1.015 2.086 1.00 95.19 205 PHE A O 1
ATOM 1647 N N . THR A 1 206 ? -2.636 -2.009 0.158 1.00 93.12 206 THR A N 1
ATOM 1648 C CA . THR A 1 206 ? -3.353 -3.138 0.789 1.00 93.12 206 THR A CA 1
ATOM 1649 C C . THR A 1 206 ? -2.452 -4.303 1.184 1.00 93.12 206 THR A C 1
ATOM 1651 O O . THR A 1 206 ? -2.902 -5.204 1.880 1.00 93.12 206 THR A O 1
ATOM 1654 N N . ASP A 1 207 ? -1.206 -4.322 0.718 1.00 90.50 207 ASP A N 1
ATOM 1655 C CA . ASP A 1 207 ? -0.253 -5.405 0.956 1.00 90.50 207 ASP A CA 1
ATOM 1656 C C . ASP A 1 207 ? 1.091 -4.803 1.365 1.00 90.50 207 ASP A C 1
ATOM 1658 O O . ASP A 1 207 ? 1.621 -3.922 0.683 1.00 90.50 207 ASP A O 1
ATOM 1662 N N . PHE A 1 208 ? 1.634 -5.289 2.480 1.00 89.44 208 PHE A N 1
ATOM 1663 C CA . PHE A 1 208 ? 2.874 -4.797 3.065 1.00 89.44 208 PHE A CA 1
ATOM 1664 C C . PHE A 1 208 ? 4.057 -4.854 2.093 1.00 89.44 208 PHE A C 1
ATOM 1666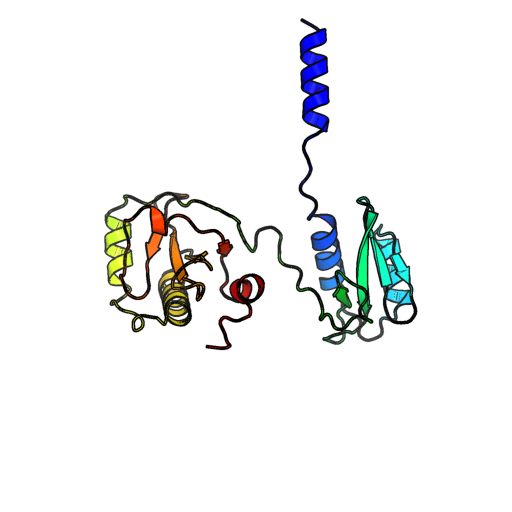 O O . PHE A 1 208 ? 4.947 -4.010 2.162 1.00 89.44 208 PHE A O 1
ATOM 1673 N N . LYS A 1 209 ? 4.058 -5.786 1.128 1.00 85.94 209 LYS A N 1
ATOM 1674 C CA . LYS A 1 209 ? 5.133 -5.895 0.127 1.00 85.94 209 LYS A CA 1
ATOM 1675 C C . LYS A 1 209 ? 5.343 -4.616 -0.693 1.00 85.94 209 LYS A C 1
ATOM 1677 O O . LYS A 1 209 ? 6.424 -4.421 -1.240 1.00 85.94 209 LYS A O 1
ATOM 1682 N N . TYR A 1 210 ? 4.328 -3.754 -0.794 1.00 86.31 210 TYR A N 1
ATOM 1683 C CA . TYR A 1 210 ? 4.425 -2.486 -1.518 1.00 86.31 210 TYR A CA 1
ATOM 1684 C C . TYR A 1 210 ? 5.211 -1.413 -0.753 1.00 86.31 210 TYR A C 1
ATOM 1686 O O . TYR A 1 210 ? 5.636 -0.432 -1.363 1.00 86.31 210 TYR A O 1
ATOM 1694 N N . LEU A 1 211 ? 5.493 -1.622 0.540 1.00 84.62 211 LEU A N 1
ATOM 1695 C CA . LEU A 1 211 ? 6.391 -0.761 1.309 1.00 84.62 211 LEU A CA 1
ATOM 1696 C C . LEU A 1 211 ? 7.796 -0.712 0.690 1.00 84.62 211 LEU A C 1
ATOM 1698 O O . LEU A 1 211 ? 8.399 0.355 0.634 1.00 84.62 211 LEU A O 1
ATOM 1702 N N . ASP A 1 212 ? 8.289 -1.830 0.146 1.00 80.12 212 ASP A N 1
ATOM 1703 C CA . ASP A 1 212 ? 9.598 -1.899 -0.523 1.00 80.12 212 ASP A CA 1
ATOM 1704 C C . ASP A 1 212 ? 9.719 -0.920 -1.698 1.00 80.12 212 ASP A C 1
ATOM 1706 O O . ASP A 1 212 ? 10.819 -0.512 -2.060 1.00 80.12 212 ASP A O 1
ATOM 1710 N N . SER A 1 213 ? 8.593 -0.557 -2.311 1.00 78.25 213 SER A N 1
ATOM 1711 C CA . SER A 1 213 ? 8.552 0.350 -3.456 1.00 78.25 213 SER A CA 1
ATOM 1712 C C . SER A 1 213 ? 8.519 1.824 -3.060 1.00 78.25 213 SER A C 1
ATOM 1714 O O . SER A 1 213 ? 8.831 2.669 -3.893 1.00 78.25 213 SER A O 1
ATOM 1716 N N . VAL A 1 214 ? 8.152 2.143 -1.814 1.00 80.50 214 VAL A N 1
ATOM 1717 C CA . VAL A 1 214 ? 8.056 3.530 -1.318 1.00 80.50 214 VAL A CA 1
ATOM 1718 C C . VAL A 1 214 ? 9.088 3.862 -0.243 1.00 80.50 214 VAL A C 1
ATOM 1720 O O . VAL A 1 214 ? 9.356 5.038 -0.015 1.00 80.50 214 VAL A O 1
ATOM 1723 N N . ASN A 1 215 ? 9.674 2.857 0.412 1.00 81.06 215 ASN A N 1
ATOM 1724 C CA . ASN A 1 215 ? 10.710 3.036 1.424 1.00 81.06 215 ASN A CA 1
ATOM 1725 C C . ASN A 1 215 ? 11.706 1.861 1.472 1.00 81.06 215 ASN A C 1
ATOM 1727 O O . ASN A 1 215 ? 11.795 1.193 2.493 1.00 81.06 215 ASN A O 1
ATOM 1731 N N . PRO A 1 216 ? 12.479 1.571 0.414 1.00 69.25 216 PRO A N 1
ATOM 1732 C CA . PRO A 1 216 ? 13.348 0.384 0.355 1.00 69.25 216 PRO A CA 1
ATOM 1733 C C . PRO A 1 216 ? 14.370 0.267 1.505 1.00 69.25 216 PRO A C 1
ATOM 1735 O O . PRO A 1 216 ? 14.851 -0.828 1.791 1.00 69.25 216 PRO A O 1
ATOM 1738 N N . GLU A 1 217 ? 14.685 1.372 2.183 1.00 71.56 217 GLU A N 1
ATOM 1739 C CA . GLU A 1 217 ? 15.645 1.434 3.288 1.00 71.56 217 GLU A CA 1
ATOM 1740 C C . GLU A 1 217 ? 15.066 0.978 4.638 1.00 71.56 217 GLU A C 1
ATOM 1742 O O . GLU A 1 217 ? 15.824 0.807 5.590 1.00 71.56 217 GLU A O 1
ATOM 1747 N N . TRP A 1 218 ? 13.757 0.704 4.732 1.00 71.75 218 TRP A N 1
ATOM 1748 C CA . TRP A 1 218 ? 13.098 0.313 5.990 1.00 71.75 218 TRP A CA 1
ATOM 1749 C C . TRP A 1 218 ? 13.707 -0.941 6.645 1.00 71.75 218 TRP A C 1
ATOM 1751 O O . TRP A 1 218 ? 13.606 -1.117 7.855 1.00 71.75 218 TRP A O 1
ATOM 1761 N N . ARG A 1 219 ? 14.366 -1.797 5.852 1.00 66.75 219 ARG A N 1
ATOM 1762 C CA . ARG A 1 219 ? 15.030 -3.039 6.291 1.00 66.75 219 ARG A CA 1
ATOM 1763 C C . ARG A 1 219 ? 16.468 -2.855 6.778 1.00 66.75 219 ARG A C 1
ATOM 1765 O O . ARG A 1 219 ? 17.081 -3.827 7.208 1.00 66.75 219 ARG A O 1
ATOM 1772 N N . LEU A 1 220 ? 17.037 -1.661 6.614 1.00 58.28 220 LEU A N 1
ATOM 1773 C CA . LEU A 1 220 ? 18.430 -1.360 6.964 1.00 58.28 220 LEU A CA 1
ATOM 1774 C C . LEU A 1 220 ? 18.589 -0.859 8.408 1.00 58.28 220 LEU A C 1
ATOM 1776 O O . LEU A 1 220 ? 19.709 -0.550 8.816 1.00 58.28 220 LEU A O 1
ATOM 1780 N N . ILE A 1 221 ? 17.481 -0.770 9.148 1.00 52.94 221 ILE A N 1
ATOM 1781 C CA . ILE A 1 221 ? 17.404 -0.291 10.531 1.00 52.94 221 ILE A CA 1
ATOM 1782 C C . ILE A 1 221 ? 17.349 -1.477 11.493 1.00 52.94 221 ILE A C 1
ATOM 1784 O O . ILE A 1 221 ? 16.562 -2.413 11.229 1.00 52.94 221 ILE A O 1
#

Sequence (221 aa):
MKAAAILVLIFLLFLPVSDGGEENDLWLLLSSYEDIGITVDDLAFFLATHGYDATPSRDYVTVRFQSQKEVYLTPNGGAARLADFWMDPPEKDAGPTKVLPSNAIQLNRTYSRTKDKEFINTASRYVIFPVTPLGMCYDGSQKLDEIYRSFGYNVTYLFDPAQYQNQGHLWVVVEDPSVPNTWLAVDSYYGIVEEEGYYKAPYSFTDFKYLDSVNPEWRLI

Radius of gyration: 22.6 Å; chains: 1; bounding box: 50×50×56 Å

pLDDT: mean 82.57, std 15.82, range [38.06, 98.38]